Protein AF-A0A5C9CE64-F1 (afdb_monomer)

Nearest PDB structures (foldseek):
  9deq-assembly1_A  TM=6.296E-01  e=3.890E-01  Homo sapiens
  7ohz-assembly2_A  TM=5.724E-01  e=1.007E+00  Rattus norvegicus
  6owo-assembly1_M  TM=5.360E-01  e=2.447E+00  Mus musculus
  2jkr-assembly1_M  TM=4.351E-01  e=2.023E+00  Rattus norvegicus
  7oiq-assembly1_AAA  TM=4.975E-01  e=7.192E+00  Rattus norvegicus

Radius of gyration: 21.69 Å; Cα contacts (8 Å, |Δi|>4): 379; chains: 1; bounding box: 49×28×70 Å

Secondary structure (DSSP, 8-state):
----------S---EEE-GGG---HHHHHHHHHTT--EEEE-GGG-TT-S-EE--SSTT--TTTS-EEEE--S--HHHHHHTT--HHHHHHHHHHHHHHHHHHT--------GGGGSTT-HHHHHHHHHHHHHHHTTTT-----HHHHHHHHHHHHHSEEEEEEEETTEEEEEEEEEEEE---EEEEE-SSTT---SEEEESSTTPPPPEEEE-SSSEEEEE--SPEEEEEEEEEEE-

Structure (mmCIF, N/CA/C/O backbone):
data_AF-A0A5C9CE64-F1
#
_entry.id   AF-A0A5C9CE64-F1
#
loop_
_atom_site.group_PDB
_atom_site.id
_atom_site.type_symbol
_atom_site.label_atom_id
_atom_site.label_alt_id
_atom_site.label_comp_id
_atom_site.label_asym_id
_atom_site.label_entity_id
_atom_site.label_seq_id
_atom_site.pdbx_PDB_ins_code
_atom_site.Cartn_x
_atom_site.Cartn_y
_atom_site.Cartn_z
_atom_site.occupancy
_atom_site.B_iso_or_equiv
_atom_site.auth_seq_id
_atom_site.auth_comp_id
_atom_site.auth_asym_id
_atom_site.auth_atom_id
_atom_site.pdbx_PDB_model_num
ATOM 1 N N . MET A 1 1 ? -11.275 -3.968 -41.089 1.00 33.81 1 MET A N 1
ATOM 2 C CA . MET A 1 1 ? -11.194 -4.082 -39.615 1.00 33.81 1 MET A CA 1
ATOM 3 C C . MET A 1 1 ? -9.726 -4.079 -39.230 1.00 33.81 1 MET A C 1
ATOM 5 O O . MET A 1 1 ? -8.946 -4.724 -39.914 1.00 33.81 1 MET A O 1
ATOM 9 N N . LYS A 1 2 ? -9.344 -3.267 -38.238 1.00 33.75 2 LYS A N 1
ATOM 10 C CA . LYS A 1 2 ? -7.954 -3.087 -37.797 1.00 33.75 2 LYS A CA 1
ATOM 11 C C . LYS A 1 2 ? -7.438 -4.378 -37.153 1.00 33.75 2 LYS A C 1
ATOM 13 O O . LYS A 1 2 ? -8.096 -4.918 -36.270 1.00 33.75 2 LYS A O 1
ATOM 18 N N . ASN A 1 3 ? -6.262 -4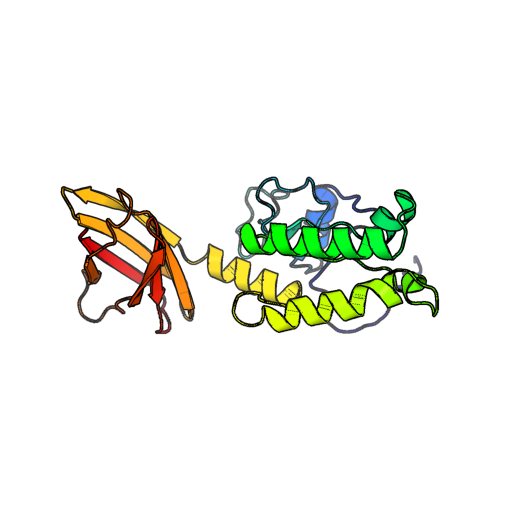.826 -37.585 1.00 32.00 3 ASN A N 1
ATOM 19 C CA . ASN A 1 3 ? -5.492 -5.880 -36.934 1.00 32.00 3 ASN A CA 1
ATOM 20 C C . ASN A 1 3 ? -4.952 -5.344 -35.605 1.00 32.00 3 ASN A C 1
ATOM 22 O O . ASN A 1 3 ? -3.923 -4.671 -35.577 1.00 32.00 3 ASN A O 1
ATOM 26 N N . THR A 1 4 ? -5.646 -5.619 -34.505 1.00 37.47 4 THR A N 1
ATOM 27 C CA . THR A 1 4 ? -5.071 -5.451 -33.171 1.00 37.47 4 THR A CA 1
ATOM 28 C C . THR A 1 4 ? -4.240 -6.697 -32.879 1.00 37.47 4 THR A C 1
ATOM 30 O O . THR A 1 4 ? -4.773 -7.734 -32.496 1.00 37.47 4 THR A O 1
ATOM 33 N N . MET A 1 5 ? -2.929 -6.611 -33.107 1.00 36.03 5 MET A N 1
ATOM 34 C CA . MET A 1 5 ? -1.961 -7.573 -32.577 1.00 36.03 5 MET A CA 1
ATOM 35 C C . MET A 1 5 ? -1.858 -7.345 -31.064 1.00 36.03 5 MET A C 1
ATOM 37 O O . MET A 1 5 ? -1.053 -6.549 -30.595 1.00 36.03 5 MET A O 1
ATOM 41 N N . GLY A 1 6 ? -2.734 -8.003 -30.314 1.00 42.12 6 GLY A N 1
ATOM 42 C CA . GLY A 1 6 ? -2.629 -8.201 -28.874 1.00 42.12 6 GLY A CA 1
ATOM 43 C C . GLY A 1 6 ? -2.767 -9.694 -28.636 1.00 42.12 6 GLY A C 1
ATOM 44 O O . GLY A 1 6 ? -3.674 -10.319 -29.184 1.00 42.12 6 GLY A O 1
ATOM 45 N N . SER A 1 7 ? -1.822 -10.283 -27.911 1.00 41.75 7 SER A N 1
ATOM 46 C CA . SER A 1 7 ? -1.821 -11.709 -27.611 1.00 41.75 7 SER A CA 1
ATOM 47 C C . SER A 1 7 ? -3.184 -12.142 -27.064 1.00 41.75 7 SER A C 1
ATOM 49 O O . SER A 1 7 ? -3.712 -11.563 -26.116 1.00 41.75 7 SER A O 1
ATOM 51 N N . LEU A 1 8 ? -3.745 -13.194 -27.663 1.00 39.25 8 LEU A N 1
ATOM 52 C CA . LEU A 1 8 ? -4.829 -13.993 -27.098 1.00 39.25 8 LEU A CA 1
ATOM 53 C C . LEU A 1 8 ? -4.294 -14.740 -25.862 1.00 39.25 8 LEU A C 1
ATOM 55 O O . LEU A 1 8 ? -4.119 -15.952 -25.873 1.00 39.25 8 LEU A O 1
ATOM 59 N N . GLY A 1 9 ? -3.964 -13.998 -24.806 1.00 40.59 9 GLY A N 1
ATOM 60 C CA . GLY A 1 9 ? -3.791 -14.517 -23.458 1.00 40.59 9 GLY A CA 1
ATOM 61 C C . GLY A 1 9 ? -5.145 -14.443 -22.772 1.00 40.59 9 GLY A C 1
ATOM 62 O O . GLY A 1 9 ? -5.538 -13.389 -22.288 1.00 40.59 9 GLY A O 1
ATOM 63 N N . THR A 1 10 ? -5.891 -15.543 -22.783 1.00 42.50 10 THR A N 1
ATOM 64 C CA . THR A 1 10 ? -7.267 -15.667 -22.279 1.00 42.50 10 THR A CA 1
ATOM 65 C C . THR A 1 10 ? -7.349 -15.696 -20.746 1.00 42.50 10 THR A C 1
ATOM 67 O O . THR A 1 10 ? -7.973 -16.577 -20.160 1.00 42.50 10 THR A O 1
ATOM 70 N N . GLY A 1 11 ? -6.720 -14.723 -20.090 1.00 55.75 11 GLY A N 1
ATOM 71 C CA . GLY A 1 11 ? -7.053 -14.290 -18.737 1.00 55.75 11 GLY A CA 1
ATOM 72 C C . GLY A 1 11 ? -7.675 -12.900 -18.824 1.00 55.75 11 GLY A C 1
ATOM 73 O O . GLY A 1 11 ? -7.268 -12.091 -19.655 1.00 55.75 11 GLY A O 1
ATOM 74 N N . GLN A 1 12 ? -8.678 -12.606 -18.000 1.00 75.19 12 GLN A N 1
ATOM 75 C CA . GLN A 1 12 ? -9.201 -11.246 -17.896 1.00 75.19 12 GLN A CA 1
ATOM 76 C C . GLN A 1 12 ? -8.048 -10.319 -17.475 1.00 75.19 12 GLN A C 1
ATOM 78 O O . GLN A 1 12 ? -7.553 -10.418 -16.355 1.00 75.19 12 GLN A O 1
ATOM 83 N N . VAL A 1 13 ? -7.576 -9.459 -18.382 1.00 84.12 13 VAL A N 1
ATOM 84 C CA . VAL A 1 13 ? -6.522 -8.481 -18.083 1.00 84.12 13 VAL A CA 1
ATOM 85 C C . VAL A 1 13 ? -7.094 -7.473 -17.092 1.00 84.12 13 VAL A C 1
ATOM 87 O O . VAL A 1 13 ? -7.949 -6.662 -17.437 1.00 84.12 13 VAL A O 1
ATOM 90 N N . THR A 1 14 ? -6.653 -7.549 -15.839 1.00 91.88 14 THR A N 1
ATOM 91 C CA . THR A 1 14 ? -7.142 -6.675 -14.763 1.00 91.88 14 THR A CA 1
ATOM 92 C C . THR A 1 14 ? -6.242 -5.468 -14.516 1.00 91.88 14 THR A C 1
ATOM 94 O O . THR A 1 14 ? -6.659 -4.564 -13.793 1.00 91.88 14 THR A O 1
ATOM 97 N N . GLY A 1 15 ? -5.042 -5.441 -15.101 1.00 94.56 15 GLY A N 1
ATOM 98 C CA . GLY A 1 15 ? -4.031 -4.405 -14.904 1.00 94.56 15 GLY A CA 1
ATOM 99 C C . GLY A 1 15 ? -3.663 -3.677 -16.190 1.00 94.56 15 GLY A C 1
ATOM 100 O O . GLY A 1 15 ? -3.671 -4.267 -17.269 1.00 94.56 15 GLY A O 1
ATOM 101 N N . PHE A 1 16 ? -3.310 -2.402 -16.067 1.00 95.19 16 PHE A N 1
ATOM 102 C CA . PHE A 1 16 ? -2.814 -1.581 -17.168 1.00 95.19 16 PHE A CA 1
ATOM 103 C C . PHE A 1 16 ? -1.623 -0.731 -16.717 1.00 95.19 16 PHE A C 1
ATOM 105 O O . PHE A 1 16 ? -1.530 -0.346 -15.553 1.00 95.19 16 PHE A O 1
ATOM 112 N N . ARG A 1 17 ? -0.724 -0.413 -17.646 1.00 93.19 17 ARG A N 1
ATOM 113 C CA . ARG A 1 17 ? 0.310 0.617 -17.502 1.00 93.19 17 ARG A CA 1
ATOM 114 C C . ARG A 1 17 ? 0.380 1.351 -18.828 1.00 93.19 17 ARG A C 1
ATOM 116 O O . ARG A 1 17 ? 0.584 0.717 -19.864 1.00 93.19 17 ARG A O 1
ATOM 123 N N . ALA A 1 18 ? 0.184 2.662 -18.794 1.00 92.31 18 ALA A N 1
ATOM 124 C CA . ALA A 1 18 ? 0.246 3.463 -20.002 1.00 92.31 18 ALA A CA 1
ATOM 125 C C . ALA A 1 18 ? 1.665 3.431 -20.598 1.00 92.31 18 ALA A C 1
ATOM 127 O O . ALA A 1 18 ? 2.638 3.640 -19.862 1.00 92.31 18 ALA A O 1
ATOM 128 N N . PRO A 1 19 ? 1.816 3.200 -21.915 1.00 88.81 19 PRO A N 1
ATOM 129 C CA . PRO A 1 19 ? 3.073 3.469 -22.599 1.00 88.81 19 PRO A CA 1
ATOM 130 C C . PRO A 1 19 ? 3.520 4.905 -22.320 1.00 88.81 19 PRO A C 1
ATOM 132 O O . PRO A 1 19 ? 2.684 5.805 -22.243 1.00 88.81 19 PRO A O 1
ATOM 135 N N . THR A 1 20 ? 4.826 5.090 -22.110 1.00 85.25 20 THR A N 1
ATOM 136 C CA . THR A 1 20 ? 5.434 6.390 -21.762 1.00 85.25 20 THR A CA 1
ATOM 137 C C . THR A 1 20 ? 4.778 7.097 -20.569 1.00 85.25 20 THR A C 1
ATOM 139 O O . THR A 1 20 ? 4.844 8.319 -20.472 1.00 85.25 20 THR A O 1
ATOM 142 N N . GLU A 1 21 ? 4.109 6.339 -19.691 1.00 87.50 21 GLU A N 1
ATOM 143 C CA . GLU A 1 21 ? 3.357 6.846 -18.535 1.00 87.50 21 GLU A CA 1
ATOM 144 C C . GLU A 1 21 ? 2.324 7.934 -18.909 1.00 87.50 21 GLU A C 1
ATOM 146 O O . GLU A 1 21 ? 1.937 8.754 -18.084 1.00 87.50 21 GLU A O 1
ATOM 151 N N . SER A 1 22 ? 1.861 7.952 -20.165 1.00 89.38 22 SER A N 1
ATOM 152 C CA . SER A 1 22 ? 0.998 9.005 -20.709 1.00 89.38 22 SER A CA 1
ATOM 153 C C . SER A 1 22 ? -0.458 8.552 -20.760 1.00 89.38 22 SER A C 1
ATOM 155 O O . SER A 1 22 ? -0.822 7.676 -21.545 1.00 89.38 22 SER A O 1
ATOM 157 N N . TRP A 1 23 ? -1.302 9.155 -19.928 1.00 93.25 23 TRP A N 1
ATOM 158 C CA . TRP A 1 23 ? -2.716 8.810 -19.798 1.00 93.25 23 TRP A CA 1
ATOM 159 C C . TRP A 1 23 ? -3.547 10.042 -19.418 1.00 93.25 23 TRP A C 1
ATOM 161 O O . TRP A 1 23 ? -3.011 11.078 -19.032 1.00 93.25 23 TRP A O 1
ATOM 171 N N . ASP A 1 24 ? -4.867 9.930 -19.545 1.00 93.12 24 ASP A N 1
ATOM 172 C CA . ASP A 1 24 ? -5.828 10.978 -19.202 1.00 93.12 24 ASP A CA 1
ATOM 173 C C . ASP A 1 24 ? -7.092 10.370 -18.552 1.00 93.12 24 ASP A C 1
ATOM 175 O O . ASP A 1 24 ? -7.260 9.142 -18.537 1.00 93.12 24 ASP A O 1
ATOM 179 N N . PRO A 1 25 ? -8.025 11.191 -18.035 1.00 94.75 25 PRO A N 1
ATOM 180 C CA . PRO A 1 25 ? -9.258 10.675 -17.448 1.00 94.75 25 PRO A CA 1
ATOM 181 C C . PRO A 1 25 ? -10.072 9.784 -18.398 1.00 94.75 25 PRO A C 1
ATOM 183 O O . PRO A 1 25 ? -10.659 8.785 -17.975 1.00 94.75 25 PRO A O 1
ATOM 186 N N . THR A 1 26 ? -10.057 10.087 -19.701 1.00 95.69 26 THR A N 1
ATOM 187 C CA . THR A 1 26 ? -10.726 9.281 -20.734 1.00 95.69 26 THR A CA 1
ATOM 188 C C . THR A 1 26 ? -10.173 7.858 -20.775 1.00 95.69 26 THR A C 1
ATOM 190 O O . THR A 1 26 ? -10.935 6.892 -20.862 1.00 95.69 26 THR A O 1
ATOM 193 N N . THR A 1 27 ? -8.852 7.718 -20.684 1.00 94.75 27 THR A N 1
ATOM 194 C CA . THR A 1 27 ? -8.148 6.437 -20.673 1.00 94.75 27 THR A CA 1
ATOM 195 C C . THR A 1 27 ? -8.633 5.578 -19.509 1.00 94.75 27 THR A C 1
ATOM 197 O O . THR A 1 27 ? -9.063 4.447 -19.729 1.00 94.75 27 THR A O 1
ATOM 200 N N . GLU A 1 28 ? -8.674 6.114 -18.287 1.00 94.81 28 GLU A N 1
ATOM 201 C CA . GLU A 1 28 ? -9.149 5.371 -17.109 1.00 94.81 28 GLU A CA 1
ATOM 202 C C . GLU A 1 28 ? -10.617 4.949 -17.227 1.00 94.81 28 GLU A C 1
ATOM 204 O O . GLU A 1 28 ? -10.964 3.803 -16.925 1.00 94.81 28 GLU A O 1
ATOM 209 N N . MET A 1 29 ? -11.481 5.833 -17.735 1.00 94.94 29 MET A N 1
ATOM 210 C CA . MET A 1 29 ? -12.888 5.508 -17.985 1.00 94.94 29 MET A CA 1
ATOM 211 C C . MET A 1 29 ? -13.041 4.335 -18.960 1.00 94.94 29 MET A C 1
ATOM 213 O O . MET A 1 29 ? -13.878 3.449 -18.759 1.00 94.94 29 MET A O 1
ATOM 217 N N . LEU A 1 30 ? -12.250 4.320 -20.038 1.00 95.38 30 LEU A N 1
ATOM 218 C CA . LEU A 1 30 ? -12.278 3.254 -21.039 1.00 95.38 30 LEU A CA 1
ATOM 219 C C . LEU A 1 30 ? -11.713 1.943 -20.484 1.00 95.38 30 LEU A C 1
ATOM 221 O O . LEU A 1 30 ? -12.343 0.901 -20.661 1.00 95.38 30 LEU A O 1
ATOM 225 N N . LEU A 1 31 ? -10.591 1.999 -19.762 1.00 94.50 31 LEU A N 1
ATOM 226 C CA . LEU A 1 31 ? -9.982 0.848 -19.089 1.00 94.50 31 LEU A CA 1
ATOM 227 C C . LEU A 1 31 ? -10.981 0.166 -18.149 1.00 94.50 31 LEU A C 1
ATOM 229 O O . LEU A 1 31 ? -11.171 -1.050 -18.207 1.00 94.50 31 LEU A O 1
ATOM 233 N N . ARG A 1 32 ? -11.704 0.947 -17.342 1.00 94.38 32 ARG A N 1
ATOM 234 C CA . ARG A 1 32 ? -12.729 0.411 -16.443 1.00 94.38 32 ARG A CA 1
ATOM 235 C C . ARG A 1 32 ? -13.845 -0.284 -17.220 1.00 94.38 32 ARG A C 1
ATOM 237 O O . ARG A 1 32 ? -14.273 -1.373 -16.840 1.00 94.38 32 ARG A O 1
ATOM 244 N N . LYS A 1 33 ? -14.333 0.332 -18.304 1.00 92.94 33 LYS A N 1
ATOM 245 C CA . LYS A 1 33 ? -15.408 -0.232 -19.142 1.00 92.94 33 LYS A CA 1
ATOM 246 C C . LYS A 1 33 ? -15.031 -1.581 -19.756 1.00 92.94 33 LYS A C 1
ATOM 248 O O . LYS A 1 33 ? -15.919 -2.406 -19.939 1.00 92.94 33 LYS A O 1
ATOM 253 N N . ILE A 1 34 ? -13.747 -1.814 -20.033 1.00 92.94 34 ILE A N 1
ATOM 254 C CA . ILE A 1 34 ? -13.245 -3.099 -20.548 1.00 92.94 34 ILE A CA 1
ATOM 255 C C . ILE A 1 34 ? -12.805 -4.075 -19.443 1.00 92.94 34 ILE A C 1
ATOM 257 O O . ILE A 1 34 ? -12.285 -5.145 -19.744 1.00 92.94 34 ILE A O 1
ATOM 261 N N . GLY A 1 35 ? -13.034 -3.740 -18.168 1.00 92.50 35 GLY A N 1
ATOM 262 C CA . GLY A 1 35 ? -12.814 -4.643 -17.036 1.00 92.50 35 GLY A CA 1
ATOM 263 C C . GLY A 1 35 ? -11.444 -4.544 -16.362 1.00 92.50 35 GLY A C 1
ATOM 264 O O . GLY A 1 35 ? -11.147 -5.377 -15.504 1.00 92.50 35 GLY A O 1
ATOM 265 N N . VAL A 1 36 ? -10.629 -3.536 -16.690 1.00 95.12 36 VAL A N 1
ATOM 266 C CA . VAL A 1 36 ? -9.398 -3.238 -15.943 1.00 95.12 36 VAL A CA 1
ATOM 267 C C . VAL A 1 36 ? -9.765 -2.714 -14.556 1.00 95.12 36 VAL A C 1
ATOM 269 O O . VAL A 1 36 ? -10.663 -1.888 -14.390 1.00 95.12 36 VAL A O 1
ATOM 272 N N . ARG A 1 37 ? -9.065 -3.216 -13.539 1.00 95.56 37 ARG A N 1
ATOM 273 C CA . ARG A 1 37 ? -9.316 -2.943 -12.118 1.00 95.56 37 ARG A CA 1
ATOM 274 C C . ARG A 1 37 ? -8.192 -2.153 -11.456 1.00 95.56 37 ARG A C 1
ATOM 276 O O . ARG A 1 37 ? -8.442 -1.547 -10.411 1.00 95.56 37 ARG A O 1
ATOM 283 N N . HIS A 1 38 ? -6.994 -2.146 -12.035 1.00 96.62 38 HIS A N 1
ATOM 284 C CA . HIS A 1 38 ? -5.866 -1.360 -11.548 1.00 96.62 38 HIS A CA 1
ATOM 285 C C . HIS A 1 38 ? -4.995 -0.796 -12.670 1.00 96.62 38 HIS A C 1
ATOM 287 O O . HIS A 1 38 ? -4.925 -1.351 -13.766 1.00 96.62 38 HIS A O 1
ATOM 293 N N . HIS A 1 39 ? -4.332 0.315 -12.372 1.00 95.56 39 HIS A N 1
ATOM 294 C CA . HIS A 1 39 ? -3.495 1.060 -13.302 1.00 95.56 39 HIS A CA 1
ATOM 295 C C . HIS A 1 39 ? -2.205 1.490 -12.599 1.00 95.56 39 HIS A C 1
ATOM 297 O O . HIS A 1 39 ? -2.277 2.135 -11.560 1.00 95.56 39 HIS A O 1
ATOM 303 N N . VAL A 1 40 ? -1.039 1.145 -13.149 1.00 94.94 40 VAL A N 1
ATOM 304 C CA . VAL A 1 40 ? 0.244 1.697 -12.690 1.00 94.94 40 VAL A CA 1
ATOM 305 C C . VAL A 1 40 ? 0.492 3.023 -13.401 1.00 94.94 40 VAL A C 1
ATOM 307 O O . VAL A 1 40 ? 0.714 3.029 -14.613 1.00 94.94 40 VAL A O 1
ATOM 310 N N . SER A 1 41 ? 0.473 4.112 -12.640 1.00 93.44 41 SER A N 1
ATOM 311 C CA . SER A 1 41 ? 0.638 5.486 -13.117 1.00 93.44 41 SER A CA 1
ATOM 312 C C . SER A 1 41 ? 2.063 6.007 -12.913 1.00 93.44 41 SER A C 1
ATOM 314 O O . SER A 1 41 ? 2.924 5.348 -12.319 1.00 93.44 41 SER A O 1
ATOM 316 N N . ASP A 1 42 ? 2.309 7.207 -13.430 1.00 89.06 42 ASP A N 1
ATOM 317 C CA . ASP A 1 42 ? 3.529 7.974 -13.210 1.00 89.06 42 ASP A CA 1
ATOM 318 C C . ASP A 1 42 ? 3.740 8.326 -11.715 1.00 89.06 42 ASP A C 1
ATOM 320 O O . ASP A 1 42 ? 2.783 8.336 -10.925 1.00 89.06 42 ASP A O 1
ATOM 324 N N . PRO A 1 43 ? 4.979 8.653 -11.306 1.00 85.38 43 PRO A N 1
ATOM 325 C CA . PRO A 1 43 ? 5.287 8.986 -9.916 1.00 85.38 43 PRO A CA 1
ATOM 326 C C . PRO A 1 43 ? 4.625 10.241 -9.351 1.00 85.38 43 PRO A C 1
ATOM 328 O O . PRO A 1 43 ? 4.548 10.371 -8.131 1.00 85.38 43 PRO A O 1
ATOM 331 N N . THR A 1 44 ? 4.169 11.176 -10.188 1.00 87.06 44 THR A N 1
ATOM 332 C CA . THR A 1 44 ? 3.592 12.446 -9.720 1.00 87.06 44 THR A CA 1
ATOM 333 C C . THR A 1 44 ? 2.079 12.373 -9.536 1.00 87.06 44 THR A C 1
ATOM 335 O O . THR A 1 44 ? 1.486 13.284 -8.961 1.00 87.06 44 THR A O 1
ATOM 338 N N . SER A 1 45 ? 1.455 11.261 -9.930 1.00 88.75 45 SER A N 1
ATOM 339 C CA . SER A 1 45 ? 0.024 11.006 -9.750 1.00 88.75 45 SER A CA 1
ATOM 340 C C . SER A 1 45 ? -0.456 10.973 -8.288 1.00 88.75 45 SER A C 1
ATOM 342 O O . SER A 1 45 ? -1.659 11.082 -8.047 1.00 88.75 45 SER A O 1
ATOM 344 N N . SER A 1 46 ? 0.444 10.853 -7.301 1.00 88.81 46 SER A N 1
ATOM 345 C CA . SER A 1 46 ? 0.109 11.012 -5.881 1.00 88.81 46 SER A CA 1
ATOM 346 C C . SER A 1 46 ? 1.307 11.438 -5.031 1.00 88.81 46 SER A C 1
ATOM 348 O O . SER A 1 46 ? 2.354 10.793 -5.050 1.00 88.81 46 SER A O 1
ATOM 350 N N . GLU A 1 47 ? 1.118 12.455 -4.186 1.00 85.38 47 GLU A N 1
ATOM 351 C CA . GLU A 1 47 ? 2.106 12.862 -3.175 1.00 85.38 47 GLU A CA 1
ATOM 352 C C . GLU A 1 47 ? 2.277 11.816 -2.063 1.00 85.38 47 GLU A C 1
ATOM 354 O O . GLU A 1 47 ? 3.358 11.686 -1.491 1.00 85.38 47 GLU A O 1
ATOM 359 N N . SER A 1 48 ? 1.227 11.043 -1.763 1.00 85.56 48 SER A N 1
ATOM 360 C CA . SER A 1 48 ? 1.226 10.093 -0.644 1.00 85.56 48 SER A CA 1
ATOM 361 C C . SER A 1 48 ? 1.975 8.795 -0.937 1.00 85.56 48 SER A C 1
ATOM 363 O O . SER A 1 48 ? 2.184 8.007 -0.018 1.00 85.56 48 SER A O 1
ATOM 365 N N . ARG A 1 49 ? 2.369 8.552 -2.199 1.00 88.81 49 ARG A N 1
ATOM 366 C CA . ARG A 1 49 ? 3.120 7.353 -2.626 1.00 88.81 49 ARG A CA 1
ATOM 367 C C . ARG A 1 49 ? 2.448 6.022 -2.241 1.00 88.81 49 ARG A C 1
ATOM 369 O O . ARG A 1 49 ? 3.110 4.997 -2.092 1.00 88.81 49 ARG A O 1
ATOM 376 N N . VAL A 1 50 ? 1.123 6.027 -2.112 1.00 93.50 50 VAL A N 1
ATOM 377 C CA . VAL A 1 50 ? 0.278 4.843 -1.891 1.00 93.50 50 VAL A CA 1
ATOM 378 C C . VAL A 1 50 ? -0.827 4.780 -2.952 1.00 93.50 50 VAL A C 1
ATOM 380 O O . VAL A 1 50 ? -1.110 5.804 -3.586 1.00 93.50 50 VAL A O 1
ATOM 383 N N . PRO A 1 51 ? -1.452 3.606 -3.181 1.00 95.94 51 PRO A N 1
ATOM 384 C CA . PRO A 1 51 ? -2.560 3.502 -4.118 1.00 95.94 51 PRO A CA 1
ATOM 385 C C . PRO A 1 51 ? -3.726 4.438 -3.774 1.00 95.94 51 PRO A C 1
ATOM 387 O O . PRO A 1 51 ? -3.914 4.846 -2.630 1.00 95.94 51 PRO A O 1
ATOM 390 N N . PHE A 1 52 ? -4.547 4.754 -4.770 1.00 95.25 52 PHE A N 1
ATOM 391 C CA . PHE A 1 52 ? -5.769 5.539 -4.596 1.00 95.25 52 PHE A CA 1
ATOM 392 C C . PHE A 1 52 ? -6.825 5.131 -5.626 1.00 95.25 52 PHE A C 1
ATOM 394 O O . PHE A 1 52 ? -6.526 4.440 -6.596 1.00 95.25 52 PHE A O 1
ATOM 401 N N . PHE A 1 53 ? -8.081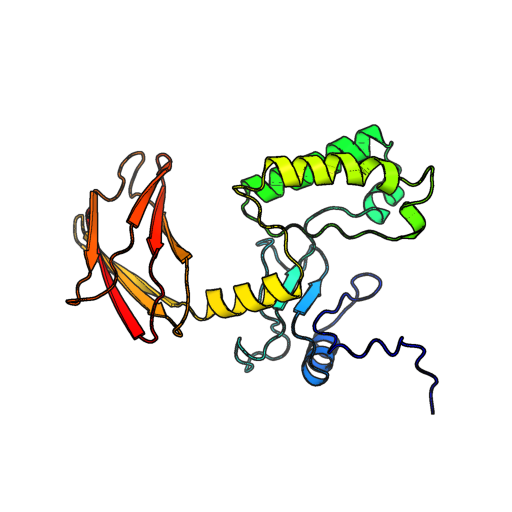 5.532 -5.432 1.00 96.12 53 PHE A N 1
ATOM 402 C CA . PHE A 1 53 ? -9.112 5.312 -6.448 1.00 96.12 53 PHE A CA 1
ATOM 403 C C . PHE A 1 53 ? -9.092 6.416 -7.500 1.00 96.12 53 PHE A C 1
ATOM 405 O O . PHE A 1 53 ? -9.054 7.600 -7.161 1.00 96.12 53 PHE A O 1
ATOM 412 N N . SER A 1 54 ? -9.168 6.016 -8.769 1.00 95.31 54 SER A N 1
ATOM 413 C CA . SER A 1 54 ? -9.336 6.919 -9.906 1.00 95.31 54 SER A CA 1
ATOM 414 C C . SER A 1 54 ? -10.468 7.915 -9.651 1.00 95.31 54 SER A C 1
ATOM 416 O O . SER A 1 54 ? -11.555 7.551 -9.200 1.00 95.31 54 SER A O 1
ATOM 418 N N . ARG A 1 55 ? -10.205 9.183 -9.977 1.00 93.62 55 ARG A N 1
ATOM 419 C CA . ARG A 1 55 ? -11.158 10.296 -9.845 1.00 93.62 55 ARG A CA 1
ATOM 420 C C . ARG A 1 55 ? -11.791 10.695 -11.178 1.00 93.62 55 ARG A C 1
ATOM 422 O O . ARG A 1 55 ? -12.505 11.690 -11.242 1.00 93.62 55 ARG A O 1
ATOM 429 N N . SER A 1 56 ? -11.544 9.914 -12.227 1.00 93.62 56 SER A N 1
ATOM 430 C CA . SER A 1 56 ? -12.013 10.186 -13.589 1.00 93.62 56 SER A CA 1
ATOM 431 C C . SER A 1 56 ? -13.540 10.118 -13.720 1.00 93.62 56 SER A C 1
ATOM 433 O O . SER A 1 56 ? -14.121 10.773 -14.579 1.00 93.62 56 SER A O 1
ATOM 435 N N . GLU A 1 57 ? -14.209 9.388 -12.820 1.00 94.12 57 GLU A N 1
ATOM 436 C CA . GLU A 1 57 ? -15.669 9.363 -12.670 1.00 94.12 57 GLU A CA 1
ATOM 437 C C . G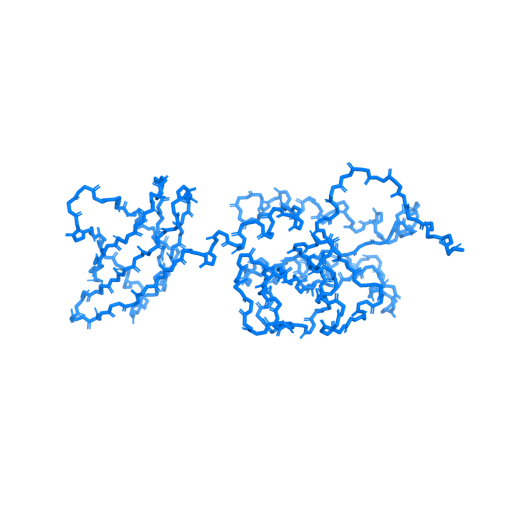LU A 1 57 ? -16.038 9.664 -11.199 1.00 94.12 57 GLU A C 1
ATOM 439 O O . GLU A 1 57 ? -16.153 8.734 -10.406 1.00 94.12 57 GLU A O 1
ATOM 444 N N . PRO A 1 58 ? -16.245 10.934 -10.792 1.00 88.31 58 PRO A N 1
ATOM 445 C CA . PRO A 1 58 ? -16.406 11.306 -9.375 1.00 88.31 58 PRO A CA 1
ATOM 446 C C . PRO A 1 58 ? -17.597 10.664 -8.649 1.00 88.31 58 PRO A C 1
ATOM 448 O O . PRO A 1 58 ? -17.570 10.506 -7.434 1.00 88.31 58 PRO A O 1
ATOM 451 N N . ALA A 1 59 ? -18.651 10.298 -9.383 1.00 90.38 59 ALA A N 1
ATOM 452 C CA . ALA A 1 59 ? -19.830 9.627 -8.830 1.00 90.38 59 ALA A CA 1
ATOM 453 C C . ALA A 1 59 ? -19.651 8.102 -8.689 1.00 90.38 59 ALA A C 1
ATOM 455 O O . ALA A 1 59 ? -20.571 7.401 -8.261 1.00 90.38 59 ALA A O 1
ATOM 456 N N . LEU A 1 60 ? -18.502 7.566 -9.105 1.00 92.38 60 LEU A N 1
ATOM 457 C CA . LEU A 1 60 ? -18.245 6.140 -9.102 1.00 92.38 60 LEU A CA 1
ATOM 458 C C . LEU A 1 60 ? -17.829 5.673 -7.709 1.00 92.38 60 LEU A C 1
ATOM 460 O O . LEU A 1 60 ? -16.919 6.213 -7.087 1.00 92.38 60 LEU A O 1
ATOM 464 N N . LEU A 1 61 ? -18.493 4.624 -7.239 1.00 89.94 61 LEU A N 1
ATOM 465 C CA . LEU A 1 61 ? -18.144 3.983 -5.982 1.00 89.94 61 LEU A CA 1
ATOM 466 C C . LEU A 1 61 ? -16.787 3.268 -6.087 1.00 89.94 61 LEU A C 1
ATOM 468 O O . LEU A 1 61 ? -16.402 2.746 -7.136 1.00 89.94 61 LEU A O 1
ATOM 472 N N . GLU A 1 62 ? -16.083 3.207 -4.961 1.00 88.56 62 GLU A N 1
ATOM 473 C CA . GLU A 1 62 ? -14.749 2.613 -4.814 1.00 88.56 62 GLU A CA 1
ATOM 474 C C . GLU A 1 62 ? -14.663 1.147 -5.266 1.00 88.56 62 GLU A C 1
ATOM 476 O O . GLU A 1 62 ? -13.632 0.701 -5.765 1.00 88.56 62 GLU A O 1
ATOM 481 N N . ASP A 1 63 ? -15.747 0.379 -5.138 1.00 86.69 63 ASP A N 1
ATOM 482 C CA . ASP A 1 63 ? -15.822 -1.014 -5.592 1.00 86.69 63 ASP A CA 1
ATOM 483 C C . ASP A 1 63 ? -15.761 -1.141 -7.123 1.00 86.69 63 ASP A C 1
ATOM 485 O O . ASP A 1 63 ? -15.352 -2.183 -7.639 1.00 86.69 63 ASP A O 1
ATOM 489 N N . LYS A 1 64 ? -16.104 -0.067 -7.842 1.00 90.75 64 LYS A N 1
ATOM 490 C CA . LYS A 1 64 ? -16.127 0.008 -9.309 1.00 90.75 64 LYS A CA 1
ATOM 491 C C . LYS A 1 64 ? -15.006 0.865 -9.894 1.00 90.75 64 LYS A C 1
ATOM 493 O O . LYS A 1 64 ? -14.688 0.699 -11.070 1.00 90.75 64 LYS A O 1
ATOM 498 N N . ALA A 1 65 ? -14.420 1.770 -9.112 1.00 94.56 65 ALA A N 1
ATOM 499 C CA . ALA A 1 65 ? -13.315 2.625 -9.543 1.00 94.56 65 ALA A CA 1
ATOM 500 C C . ALA A 1 65 ? -12.039 1.820 -9.815 1.00 94.56 65 ALA A C 1
ATOM 502 O O . ALA A 1 65 ? -11.836 0.762 -9.223 1.00 94.56 65 ALA A O 1
ATOM 503 N N . ILE A 1 66 ? -11.160 2.310 -10.690 1.00 95.94 66 ILE A N 1
ATOM 504 C CA . ILE A 1 66 ? -9.814 1.742 -10.870 1.00 95.94 66 ILE A CA 1
ATOM 505 C C . ILE A 1 66 ? -8.965 2.077 -9.641 1.00 95.94 66 ILE A C 1
ATOM 507 O O . ILE A 1 66 ? -9.028 3.198 -9.142 1.00 95.94 66 ILE A O 1
ATOM 511 N N . VAL A 1 67 ? -8.161 1.122 -9.166 1.00 97.25 67 VAL A N 1
ATOM 512 C CA . VAL A 1 67 ? -7.093 1.407 -8.195 1.00 97.25 67 VAL A CA 1
ATOM 513 C C . VAL A 1 67 ? -5.858 1.874 -8.959 1.00 97.25 67 VAL A C 1
ATOM 515 O O . VAL A 1 67 ? -5.252 1.097 -9.696 1.00 97.25 67 VAL A O 1
ATOM 518 N N . VAL A 1 68 ? -5.501 3.138 -8.795 1.00 96.31 68 VAL A N 1
ATOM 519 C CA . VAL A 1 68 ? -4.312 3.755 -9.378 1.00 96.31 68 VAL A CA 1
ATOM 520 C C . VAL A 1 68 ? -3.130 3.539 -8.436 1.00 96.31 68 VAL A C 1
ATOM 522 O O . VAL A 1 68 ? -3.249 3.718 -7.225 1.00 96.31 68 VAL A O 1
ATOM 525 N N . MET A 1 69 ? -2.004 3.103 -8.989 1.00 96.38 69 MET A N 1
ATOM 526 C CA . MET A 1 69 ? -0.788 2.711 -8.283 1.00 96.38 69 MET A CA 1
ATOM 527 C C . MET A 1 69 ? 0.368 3.581 -8.786 1.00 96.38 69 MET A C 1
ATOM 529 O O . MET A 1 69 ? 0.937 3.262 -9.833 1.00 96.38 69 MET A O 1
ATOM 533 N N . PRO A 1 70 ? 0.717 4.670 -8.078 1.00 93.00 70 PRO A N 1
ATOM 534 C CA . PRO A 1 70 ? 1.830 5.523 -8.480 1.00 93.00 70 PRO A CA 1
ATOM 535 C C . PRO A 1 70 ? 3.127 4.716 -8.444 1.00 93.00 70 PRO A C 1
ATOM 537 O O . PRO A 1 70 ? 3.437 4.081 -7.433 1.00 93.00 70 PRO A O 1
ATOM 540 N N . ARG A 1 71 ? 3.907 4.732 -9.527 1.00 90.06 71 ARG A N 1
ATOM 541 C CA . ARG A 1 71 ? 5.275 4.206 -9.482 1.00 90.06 71 ARG A CA 1
ATOM 542 C C . ARG A 1 71 ? 6.125 5.114 -8.598 1.00 90.06 71 ARG A C 1
ATOM 544 O O . ARG A 1 71 ? 6.140 6.314 -8.794 1.00 90.06 71 ARG A O 1
ATOM 551 N N . THR A 1 72 ? 6.860 4.574 -7.639 1.00 85.06 72 THR A N 1
ATOM 552 C CA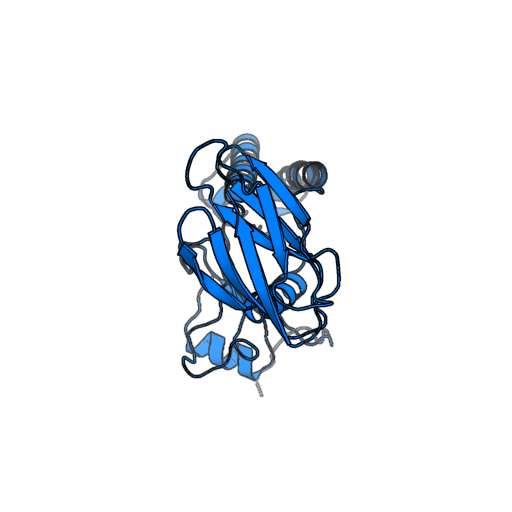 . THR A 1 72 ? 7.570 5.398 -6.638 1.00 85.06 72 THR A CA 1
ATOM 553 C C . THR A 1 72 ? 9.092 5.284 -6.685 1.00 85.06 72 THR A C 1
ATOM 555 O O . THR A 1 72 ? 9.772 6.130 -6.103 1.00 85.06 72 THR A O 1
ATOM 558 N N . GLN A 1 73 ? 9.610 4.262 -7.369 1.00 87.19 73 GLN A N 1
ATOM 559 C CA . GLN A 1 73 ? 11.039 3.990 -7.558 1.00 87.19 73 GLN A CA 1
ATOM 560 C C . GLN A 1 73 ? 11.474 4.448 -8.935 1.00 87.19 73 GLN A C 1
ATOM 562 O O . GLN A 1 73 ? 10.646 4.443 -9.844 1.00 87.19 73 GLN A O 1
ATOM 567 N N . MET A 1 74 ? 12.759 4.754 -9.112 1.00 89.56 74 MET A N 1
ATOM 568 C CA . MET A 1 74 ? 13.351 4.848 -10.446 1.00 89.56 74 MET A CA 1
ATOM 569 C C . MET A 1 74 ? 13.285 3.497 -11.179 1.00 89.56 74 MET A C 1
ATOM 571 O O . MET A 1 74 ? 13.202 2.436 -10.562 1.00 89.56 74 MET A O 1
ATOM 575 N N . ASP A 1 75 ? 13.277 3.542 -12.509 1.00 89.75 75 ASP A N 1
ATOM 576 C CA . ASP A 1 75 ? 13.337 2.360 -13.365 1.00 89.75 75 ASP A CA 1
ATOM 577 C C . ASP A 1 75 ? 14.660 2.305 -14.135 1.00 89.75 75 ASP A C 1
ATOM 579 O O . ASP A 1 75 ? 15.518 3.188 -14.051 1.00 89.75 75 ASP A O 1
ATOM 583 N N . ASP A 1 76 ? 14.834 1.231 -14.889 1.00 91.31 76 ASP A N 1
ATOM 584 C CA . ASP A 1 76 ? 16.005 1.015 -15.727 1.00 91.31 76 ASP A CA 1
ATOM 585 C C . ASP A 1 76 ? 16.239 2.130 -16.755 1.00 91.31 76 ASP A C 1
ATOM 587 O O . ASP A 1 76 ? 17.386 2.526 -16.970 1.00 91.31 76 ASP A O 1
ATOM 591 N N . LEU A 1 77 ? 15.184 2.695 -17.345 1.00 91.44 77 LEU A N 1
ATOM 592 C CA . LEU A 1 77 ? 15.306 3.838 -18.251 1.00 91.44 77 LEU A CA 1
ATOM 593 C C . LEU A 1 77 ? 15.760 5.103 -17.519 1.00 91.44 77 LEU A C 1
ATOM 595 O O . LEU A 1 77 ? 16.554 5.864 -18.075 1.00 91.44 77 LEU A O 1
ATOM 599 N N . ASN A 1 78 ? 15.317 5.324 -16.278 1.00 92.81 78 ASN A N 1
ATOM 600 C CA . ASN A 1 78 ? 15.810 6.421 -15.448 1.00 92.81 78 ASN A CA 1
ATOM 601 C C . ASN A 1 78 ? 17.321 6.285 -15.202 1.00 92.81 78 ASN A C 1
ATOM 603 O O . ASN A 1 78 ? 18.063 7.243 -15.429 1.00 92.81 78 ASN A O 1
ATOM 607 N N . TYR A 1 79 ? 17.799 5.103 -14.804 1.00 93.75 79 TYR A N 1
ATOM 608 C CA . TYR A 1 79 ? 19.227 4.877 -14.553 1.00 93.75 79 TYR A CA 1
ATOM 609 C C . TYR A 1 79 ? 20.084 5.025 -15.819 1.00 93.75 79 TYR A C 1
ATOM 611 O O . TYR A 1 79 ? 21.142 5.659 -15.779 1.00 93.75 79 TYR A O 1
ATOM 619 N N . LEU A 1 80 ? 19.608 4.499 -16.954 1.00 91.62 80 LEU A N 1
ATOM 620 C CA . LEU A 1 80 ? 20.275 4.642 -18.251 1.00 91.62 80 LEU A CA 1
ATOM 621 C C . LEU A 1 80 ? 20.305 6.102 -18.722 1.00 91.62 80 LEU A C 1
ATOM 623 O O . LEU A 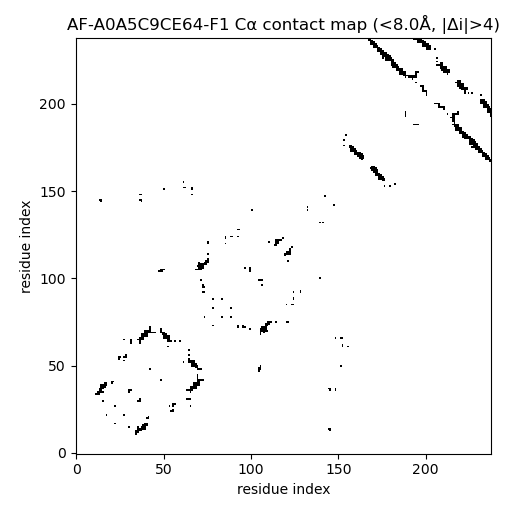1 80 ? 21.343 6.582 -19.176 1.00 91.62 80 LEU A O 1
ATOM 627 N N . GLY A 1 81 ? 19.195 6.830 -18.575 1.00 93.00 81 GLY A N 1
ATOM 628 C CA . GLY A 1 81 ? 19.101 8.250 -18.927 1.00 93.00 81 GLY A CA 1
ATOM 629 C C . GLY A 1 81 ? 20.041 9.132 -18.102 1.00 93.00 81 GLY A C 1
ATOM 630 O O . GLY A 1 81 ? 20.629 10.075 -18.630 1.00 93.00 81 GLY A O 1
ATOM 631 N N . LEU A 1 82 ? 20.249 8.777 -16.831 1.00 94.88 82 LEU A N 1
ATOM 632 C CA . LEU A 1 82 ? 21.211 9.418 -15.931 1.00 94.88 82 LEU A CA 1
ATOM 633 C C . LEU A 1 82 ? 22.667 8.972 -16.163 1.00 94.88 82 LEU A C 1
ATOM 635 O O . LEU A 1 82 ? 23.570 9.531 -15.542 1.00 94.88 82 LEU A O 1
ATOM 639 N N . LYS A 1 83 ? 22.910 8.000 -17.057 1.00 94.25 83 LYS A N 1
ATOM 640 C CA . LYS A 1 83 ? 24.237 7.437 -17.372 1.00 94.25 83 LYS A CA 1
ATOM 641 C C . LYS A 1 83 ? 24.994 6.953 -16.131 1.00 94.25 83 LYS A C 1
ATOM 643 O O . LYS A 1 83 ? 26.197 7.179 -15.996 1.00 94.25 83 LYS A O 1
ATOM 648 N N . LEU A 1 84 ? 24.280 6.322 -15.206 1.00 93.81 84 LEU A N 1
ATOM 649 C CA . LEU A 1 84 ? 24.881 5.817 -13.976 1.00 93.81 84 LEU A CA 1
ATOM 650 C C . LEU A 1 84 ? 25.749 4.587 -14.250 1.00 93.81 84 LEU A C 1
ATOM 652 O O . LEU A 1 84 ? 25.439 3.783 -15.128 1.00 93.81 84 LEU A O 1
ATOM 656 N N . SER A 1 85 ? 26.811 4.417 -13.460 1.00 92.69 85 SER A N 1
ATOM 657 C CA . SER A 1 85 ? 27.525 3.140 -13.405 1.00 92.69 85 SER A CA 1
ATOM 658 C C . SER A 1 85 ? 26.670 2.078 -12.707 1.00 92.69 85 SER A C 1
ATOM 660 O O . SER A 1 85 ? 25.730 2.406 -11.974 1.00 92.69 85 SER A O 1
ATOM 662 N N . ASN A 1 86 ? 27.018 0.802 -12.886 1.00 91.50 86 ASN A N 1
ATOM 663 C CA . ASN A 1 86 ? 26.338 -0.307 -12.213 1.00 91.50 86 ASN A CA 1
ATOM 664 C C . ASN A 1 86 ? 26.381 -0.157 -10.687 1.00 91.50 86 ASN A C 1
ATOM 666 O O . ASN A 1 86 ? 25.388 -0.416 -10.008 1.00 91.50 86 ASN A O 1
ATOM 670 N N . GLU A 1 87 ? 27.511 0.301 -10.150 1.00 93.19 87 GLU A N 1
ATOM 671 C CA . GLU A 1 87 ? 27.697 0.550 -8.721 1.00 93.19 87 GLU A CA 1
ATOM 672 C C . GLU A 1 87 ? 26.741 1.645 -8.255 1.00 93.19 87 GLU A C 1
ATOM 674 O O . GLU A 1 87 ? 25.998 1.448 -7.293 1.00 93.19 87 GLU A O 1
ATOM 679 N N . LYS A 1 88 ? 26.678 2.772 -8.979 1.00 95.31 88 LYS A N 1
ATOM 680 C CA . LYS A 1 88 ? 25.825 3.883 -8.562 1.00 95.31 88 LYS A CA 1
ATOM 681 C C . LYS A 1 88 ? 24.340 3.558 -8.682 1.00 95.31 88 LYS A C 1
ATOM 683 O O . LYS A 1 88 ? 23.560 3.927 -7.807 1.00 95.31 88 LYS A O 1
ATOM 688 N N . ALA A 1 89 ? 23.945 2.848 -9.733 1.00 95.12 89 ALA A N 1
ATOM 689 C CA . ALA A 1 89 ? 22.574 2.380 -9.881 1.00 95.12 89 ALA A CA 1
ATOM 690 C C . ALA A 1 89 ? 22.206 1.343 -8.798 1.00 95.12 89 ALA A C 1
ATOM 692 O O . ALA A 1 89 ? 21.087 1.372 -8.290 1.00 95.12 89 ALA A O 1
ATOM 693 N N . SER A 1 90 ? 23.155 0.496 -8.373 1.00 93.94 90 SER A N 1
ATOM 694 C CA . SER A 1 90 ? 22.970 -0.440 -7.250 1.00 93.94 90 SER A CA 1
ATOM 695 C C . SER A 1 90 ? 22.761 0.278 -5.917 1.00 93.94 90 SER A C 1
ATOM 697 O O . SER A 1 90 ? 21.912 -0.128 -5.126 1.00 93.94 90 SER A O 1
ATOM 699 N N . GLU A 1 91 ? 23.500 1.359 -5.667 1.00 94.69 91 GLU A N 1
ATOM 700 C CA . GLU A 1 91 ? 23.282 2.203 -4.489 1.00 94.69 91 GLU A CA 1
ATOM 701 C C . GLU A 1 91 ? 21.905 2.871 -4.520 1.00 94.69 91 GLU A C 1
ATOM 703 O O . GLU A 1 91 ? 21.199 2.867 -3.514 1.00 94.69 91 GLU A O 1
ATOM 708 N N . LEU A 1 92 ? 21.503 3.427 -5.668 1.00 95.12 92 LEU A N 1
ATOM 709 C CA . LEU A 1 92 ? 20.234 4.146 -5.780 1.00 95.12 92 LEU A CA 1
ATOM 710 C C . LEU A 1 92 ? 19.019 3.229 -5.660 1.00 95.12 92 LEU A C 1
ATOM 712 O O . LEU A 1 92 ? 18.087 3.581 -4.949 1.00 95.12 92 LEU A O 1
ATOM 716 N N . ILE A 1 93 ? 19.017 2.051 -6.291 1.00 94.94 93 ILE A N 1
ATOM 717 C CA . ILE A 1 93 ? 17.883 1.122 -6.162 1.00 94.94 93 ILE A CA 1
ATOM 718 C C . ILE A 1 93 ? 17.731 0.610 -4.718 1.00 94.94 93 ILE A C 1
ATOM 720 O O . ILE A 1 93 ? 16.617 0.382 -4.245 1.00 94.94 93 ILE A O 1
ATOM 724 N N . ALA A 1 94 ? 18.846 0.458 -3.994 1.00 94.12 94 ALA A N 1
ATOM 725 C CA . ALA A 1 94 ? 18.834 0.118 -2.575 1.00 94.12 94 ALA A CA 1
ATOM 726 C C . ALA A 1 94 ? 18.307 1.275 -1.714 1.00 94.12 94 ALA A C 1
ATOM 728 O O . ALA A 1 94 ? 17.494 1.041 -0.823 1.00 94.12 94 ALA A O 1
ATOM 729 N N . LEU A 1 95 ? 18.723 2.509 -2.011 1.00 94.00 95 LEU A N 1
ATOM 730 C CA . LEU A 1 95 ? 18.240 3.709 -1.330 1.00 94.00 95 LEU A CA 1
ATOM 731 C C . LEU A 1 95 ? 16.739 3.936 -1.560 1.00 94.00 95 LEU A C 1
ATOM 733 O O . LEU A 1 95 ? 16.017 4.234 -0.613 1.00 94.00 95 LEU A O 1
ATOM 737 N N . ASP A 1 96 ? 16.260 3.749 -2.793 1.00 93.00 96 ASP A N 1
ATOM 738 C CA . ASP A 1 96 ? 14.835 3.821 -3.128 1.00 93.00 96 ASP A CA 1
ATOM 739 C C . ASP A 1 96 ? 14.037 2.791 -2.319 1.00 93.00 96 ASP A C 1
ATOM 741 O O . ASP A 1 96 ? 12.965 3.104 -1.807 1.00 93.00 96 ASP A O 1
ATOM 745 N N . PHE A 1 97 ? 14.551 1.565 -2.169 1.00 94.44 97 PHE A N 1
ATOM 746 C CA . PHE A 1 97 ? 13.919 0.567 -1.306 1.00 94.44 97 PHE A CA 1
ATOM 747 C C . PHE A 1 97 ? 13.848 1.025 0.153 1.00 94.44 97 PHE A C 1
ATOM 749 O O . PHE A 1 97 ? 12.773 0.950 0.745 1.00 94.44 97 PHE A O 1
ATOM 756 N N . ASP A 1 98 ? 14.959 1.505 0.717 1.00 93.81 98 ASP A N 1
ATOM 757 C CA . ASP A 1 98 ? 15.021 1.916 2.125 1.00 93.81 98 ASP A CA 1
ATOM 758 C C . ASP A 1 98 ? 14.051 3.058 2.415 1.00 93.81 98 ASP A C 1
ATOM 760 O O . ASP A 1 98 ? 13.274 2.987 3.364 1.00 93.81 98 ASP A O 1
ATOM 764 N N . TYR A 1 99 ? 14.005 4.057 1.533 1.00 92.44 99 TYR A N 1
ATOM 765 C CA . TYR A 1 99 ? 13.065 5.164 1.658 1.00 92.44 99 TYR A CA 1
ATOM 766 C C . TYR A 1 99 ? 11.606 4.688 1.657 1.00 92.44 99 TYR A C 1
ATOM 768 O O . TYR A 1 99 ? 10.797 5.133 2.472 1.00 92.44 99 TYR A O 1
ATOM 776 N N . LEU A 1 100 ? 11.248 3.771 0.754 1.00 92.44 100 LEU A N 1
ATOM 777 C CA . LEU A 1 100 ? 9.881 3.254 0.679 1.00 92.44 100 LEU A CA 1
ATOM 778 C C . LEU A 1 100 ? 9.520 2.376 1.871 1.00 92.44 100 LEU A C 1
ATOM 780 O O . LEU A 1 100 ? 8.386 2.437 2.347 1.00 92.44 100 LEU A O 1
ATOM 784 N N . HIS A 1 101 ? 10.473 1.579 2.350 1.00 93.06 101 HIS A N 1
ATOM 785 C CA . HIS A 1 101 ? 10.309 0.739 3.529 1.00 93.06 101 HIS A CA 1
ATOM 786 C C . HIS A 1 101 ? 10.083 1.588 4.782 1.00 93.06 101 HIS A C 1
ATOM 788 O O . HIS A 1 101 ? 9.094 1.376 5.484 1.00 93.06 101 HIS A O 1
ATOM 794 N N . GLU A 1 102 ? 10.913 2.607 5.005 1.00 91.00 102 GLU A N 1
ATOM 795 C CA . GLU A 1 102 ? 10.770 3.543 6.125 1.00 91.00 102 GLU A CA 1
ATOM 796 C C . GLU A 1 102 ? 9.456 4.335 6.059 1.00 91.00 102 GLU A C 1
ATOM 798 O O . GLU A 1 102 ? 8.796 4.543 7.080 1.00 91.00 102 GLU A O 1
ATOM 803 N N . ALA A 1 103 ? 9.041 4.746 4.856 1.00 89.50 103 ALA A N 1
ATOM 804 C CA . ALA A 1 103 ? 7.805 5.493 4.644 1.00 89.50 103 ALA A CA 1
ATOM 805 C C . ALA A 1 103 ? 6.532 4.626 4.700 1.00 89.50 103 ALA A C 1
ATOM 807 O O . ALA A 1 103 ? 5.428 5.172 4.755 1.00 89.50 103 ALA A O 1
ATOM 808 N N . GLY A 1 104 ? 6.647 3.293 4.652 1.00 90.75 104 GLY A N 1
ATOM 809 C CA . GLY A 1 104 ? 5.497 2.397 4.482 1.00 90.75 104 GLY A CA 1
ATOM 810 C C . GLY A 1 104 ? 4.755 2.622 3.157 1.00 90.75 104 GLY A C 1
ATOM 811 O O . GLY A 1 104 ? 3.532 2.479 3.096 1.00 90.75 104 GLY A O 1
ATOM 812 N N . ALA A 1 105 ? 5.482 3.029 2.116 1.00 92.81 105 ALA A N 1
ATOM 813 C CA . ALA A 1 105 ? 4.939 3.394 0.813 1.00 92.81 105 ALA A CA 1
ATOM 814 C C . ALA A 1 105 ? 4.812 2.183 -0.129 1.00 92.81 105 ALA A C 1
ATOM 816 O O . ALA A 1 105 ? 5.368 1.109 0.104 1.00 92.81 105 ALA A O 1
ATOM 817 N N . LEU A 1 106 ? 4.088 2.360 -1.237 1.00 95.00 106 LEU A N 1
ATOM 818 C CA . LEU A 1 106 ? 4.067 1.382 -2.322 1.00 95.00 106 LEU A CA 1
ATOM 819 C C . LEU A 1 106 ? 5.407 1.414 -3.059 1.00 95.00 106 LEU A C 1
ATOM 821 O O . LEU A 1 106 ? 5.838 2.492 -3.448 1.00 95.00 106 LEU A O 1
ATOM 825 N N . GLY A 1 107 ? 6.023 0.259 -3.320 1.00 93.75 107 GLY A N 1
ATOM 826 C CA . GLY A 1 107 ? 7.158 0.119 -4.237 1.00 93.75 107 GLY A CA 1
ATOM 827 C C . GLY A 1 107 ? 6.753 -0.550 -5.546 1.00 93.75 107 GLY A C 1
ATOM 828 O O . GLY A 1 107 ? 6.198 -1.647 -5.532 1.00 93.75 107 GLY A O 1
ATOM 829 N N . VAL A 1 108 ? 7.044 0.099 -6.675 1.00 93.12 108 VAL A N 1
ATOM 830 C CA . VAL A 1 108 ? 6.864 -0.478 -8.015 1.00 93.12 108 VAL A CA 1
ATOM 831 C C . VAL A 1 108 ? 8.152 -0.295 -8.807 1.00 93.12 108 VAL A C 1
ATOM 833 O O . VAL A 1 108 ? 8.451 0.806 -9.266 1.00 93.12 108 VAL A O 1
ATOM 836 N N . LEU A 1 109 ? 8.886 -1.387 -9.008 1.00 90.94 109 LEU A N 1
ATOM 837 C CA . LEU A 1 109 ? 10.041 -1.418 -9.896 1.00 90.94 109 LEU A CA 1
ATOM 838 C C . LEU A 1 109 ? 9.571 -1.796 -11.304 1.00 90.94 109 LEU A C 1
ATOM 840 O O . LEU A 1 109 ? 9.140 -2.925 -11.541 1.00 90.94 109 LEU A O 1
ATOM 844 N N . SER A 1 110 ? 9.635 -0.844 -12.233 1.00 89.56 110 SER A N 1
ATOM 845 C CA . SER A 1 110 ? 9.406 -1.116 -13.655 1.00 89.56 110 SER A CA 1
ATOM 846 C C . SER A 1 110 ? 10.709 -1.544 -14.314 1.00 89.56 110 SER A C 1
ATOM 848 O O . SER A 1 110 ? 11.768 -1.006 -14.007 1.00 89.56 110 SER A O 1
ATOM 850 N N . VAL A 1 111 ? 10.630 -2.536 -15.198 1.00 91.00 111 VAL A N 1
ATOM 851 C CA . VAL A 1 111 ? 11.794 -3.087 -15.894 1.00 91.00 111 VAL A CA 1
ATOM 852 C C . VAL A 1 111 ? 11.430 -3.429 -17.332 1.00 91.00 111 VAL A C 1
ATOM 854 O O . VAL A 1 111 ? 10.312 -3.864 -17.618 1.00 91.00 111 VAL A O 1
ATOM 857 N N . HIS A 1 112 ? 12.389 -3.270 -18.231 1.00 91.81 112 HIS A N 1
ATOM 858 C CA . HIS A 1 112 ? 12.285 -3.608 -19.639 1.00 91.81 112 HIS A CA 1
ATOM 859 C C . HIS A 1 112 ? 13.157 -4.831 -19.917 1.00 91.81 112 HIS A C 1
ATOM 861 O O . HIS A 1 112 ? 14.337 -4.873 -19.567 1.00 91.81 112 HIS A O 1
ATOM 867 N N . SER A 1 113 ? 12.587 -5.849 -20.564 1.00 91.06 113 SER A N 1
ATOM 868 C CA . SER A 1 113 ? 13.274 -7.127 -20.802 1.00 91.06 113 SER A CA 1
ATOM 869 C C . SER A 1 113 ? 14.578 -6.970 -21.590 1.00 91.06 113 SER A C 1
ATOM 871 O O . SER A 1 113 ? 15.498 -7.763 -21.417 1.00 91.06 113 SER A O 1
ATOM 873 N N . GLN A 1 114 ? 14.687 -5.932 -22.425 1.00 90.75 114 GLN A N 1
ATOM 874 C CA . GLN A 1 114 ? 15.905 -5.607 -23.171 1.00 90.75 114 GLN A CA 1
ATOM 875 C C . GLN A 1 114 ? 17.101 -5.312 -22.250 1.00 90.75 114 GLN A C 1
ATOM 877 O O . GLN A 1 114 ? 18.240 -5.557 -22.638 1.00 90.75 114 GLN A O 1
ATOM 882 N N . ASN A 1 115 ? 16.855 -4.853 -21.020 1.00 92.12 115 ASN A N 1
ATOM 883 C CA . ASN A 1 115 ? 17.894 -4.516 -20.047 1.00 92.12 115 ASN A CA 1
ATOM 884 C C . ASN A 1 115 ? 18.348 -5.716 -19.192 1.00 92.12 115 ASN A C 1
ATOM 886 O O . ASN A 1 115 ? 19.146 -5.538 -18.272 1.00 92.12 115 ASN A O 1
ATOM 890 N N . TYR A 1 116 ? 17.885 -6.933 -19.514 1.00 92.12 116 TYR A N 1
ATOM 891 C CA . TYR A 1 116 ? 18.313 -8.206 -18.910 1.00 92.12 116 TYR A CA 1
ATOM 892 C C . TYR A 1 116 ? 19.288 -9.014 -19.786 1.00 92.12 116 TYR A C 1
ATOM 894 O O . TYR A 1 116 ? 19.489 -10.205 -19.550 1.00 92.12 116 TYR A O 1
ATOM 902 N N . GLY A 1 117 ? 19.896 -8.398 -20.807 1.00 89.69 117 GLY A N 1
ATOM 903 C CA . GLY A 1 117 ? 21.020 -9.013 -21.524 1.00 89.69 117 GLY A CA 1
ATOM 904 C C . GLY A 1 117 ? 22.196 -9.344 -20.591 1.00 89.69 117 GLY A C 1
ATOM 905 O O . GLY A 1 117 ? 22.222 -8.895 -19.449 1.00 89.69 117 GLY A O 1
ATOM 906 N N . ALA A 1 118 ? 23.183 -10.107 -21.075 1.00 85.25 118 ALA A N 1
ATOM 907 C CA . ALA A 1 118 ? 24.338 -10.534 -20.267 1.00 85.25 118 ALA A CA 1
ATOM 908 C C . ALA A 1 118 ? 25.084 -9.360 -19.600 1.00 85.25 118 ALA A C 1
ATOM 910 O O . ALA A 1 118 ? 25.467 -9.470 -18.440 1.00 85.25 118 ALA A O 1
ATOM 911 N N . ASP A 1 119 ? 25.188 -8.231 -20.307 1.00 83.94 119 ASP A N 1
ATOM 912 C CA . ASP A 1 119 ? 25.774 -6.973 -19.817 1.00 83.94 119 ASP A CA 1
ATOM 913 C C . ASP A 1 119 ? 24.699 -5.913 -19.501 1.00 83.94 119 ASP A C 1
ATOM 915 O O . ASP A 1 119 ? 24.969 -4.716 -19.398 1.00 83.94 119 ASP A O 1
ATOM 919 N N . GLY A 1 120 ? 23.436 -6.335 -19.423 1.00 88.62 120 GLY A N 1
ATOM 920 C CA . GLY A 1 120 ? 22.303 -5.462 -19.170 1.00 88.62 120 GLY A CA 1
ATOM 921 C C . GLY A 1 120 ? 22.285 -4.989 -17.721 1.00 88.62 120 GLY A C 1
ATOM 922 O O . GLY A 1 120 ? 22.465 -5.778 -16.793 1.00 88.62 120 GLY A O 1
ATOM 923 N N . LEU A 1 121 ? 22.000 -3.701 -17.516 1.00 92.06 121 LEU A N 1
ATOM 924 C CA . LEU A 1 121 ? 21.956 -3.088 -16.188 1.00 92.06 121 LEU A CA 1
ATOM 925 C C . LEU A 1 121 ? 21.096 -3.904 -15.204 1.00 92.06 121 LEU A C 1
ATOM 927 O O . LEU A 1 121 ? 21.527 -4.206 -14.092 1.00 92.06 121 LEU A O 1
ATOM 931 N N . MET A 1 122 ? 19.906 -4.345 -15.621 1.00 94.19 122 MET A N 1
ATOM 932 C CA . MET A 1 122 ? 18.987 -5.060 -14.731 1.00 94.19 122 MET A CA 1
ATOM 933 C C . MET A 1 122 ? 19.427 -6.487 -14.407 1.00 94.19 122 MET A C 1
ATOM 935 O O . MET A 1 122 ? 19.031 -6.997 -13.353 1.00 94.19 122 MET A O 1
ATOM 939 N N . ALA A 1 123 ? 20.278 -7.110 -15.228 1.00 93.06 123 ALA A N 1
ATOM 940 C CA . ALA A 1 123 ? 20.902 -8.388 -14.889 1.00 93.06 123 ALA A CA 1
ATOM 941 C C . ALA A 1 123 ? 21.835 -8.256 -13.670 1.00 93.06 123 ALA A C 1
ATOM 943 O O . ALA A 1 123 ? 21.922 -9.181 -12.861 1.00 93.06 123 ALA A O 1
ATOM 944 N N . HIS A 1 124 ? 22.454 -7.084 -13.481 1.00 92.44 124 HIS A N 1
ATOM 945 C CA . HIS A 1 124 ? 23.280 -6.773 -12.312 1.00 92.44 124 HIS A CA 1
ATOM 946 C C . HIS A 1 124 ? 22.464 -6.270 -11.112 1.00 92.44 124 HIS A C 1
ATOM 948 O O . HIS A 1 124 ? 22.712 -6.705 -9.987 1.00 92.44 124 HIS A O 1
ATOM 954 N N . LEU A 1 125 ? 21.479 -5.389 -11.331 1.00 94.25 125 LEU A N 1
ATOM 955 C CA . LEU A 1 125 ? 20.727 -4.745 -10.241 1.00 94.25 125 LEU A CA 1
ATOM 956 C C . LEU A 1 125 ? 19.676 -5.654 -9.588 1.00 94.25 125 LEU A C 1
ATOM 958 O O . LEU A 1 125 ? 19.468 -5.601 -8.375 1.00 94.25 125 LEU A O 1
ATOM 962 N N . THR A 1 126 ? 18.995 -6.494 -10.373 1.00 93.56 126 THR A N 1
ATOM 963 C CA . THR A 1 126 ? 17.840 -7.264 -9.876 1.00 93.56 126 THR A CA 1
ATOM 964 C C . THR A 1 126 ? 18.221 -8.306 -8.814 1.00 93.56 126 THR A C 1
ATOM 966 O O . THR A 1 126 ? 17.535 -8.371 -7.792 1.00 93.56 126 THR A O 1
ATOM 969 N N . PRO A 1 127 ? 19.288 -9.120 -8.970 1.00 93.62 127 PRO A N 1
ATOM 970 C CA . PRO A 1 127 ? 19.622 -10.143 -7.977 1.00 93.62 127 PRO A CA 1
ATOM 971 C C . PRO A 1 127 ? 19.870 -9.615 -6.548 1.00 93.62 127 PRO A C 1
ATOM 973 O O . PRO A 1 127 ? 19.271 -10.166 -5.617 1.00 93.62 127 PRO A O 1
ATOM 976 N N . PRO A 1 128 ? 20.704 -8.578 -6.309 1.00 94.06 128 PRO A N 1
ATOM 977 C CA . PRO A 1 128 ? 20.871 -8.027 -4.964 1.00 94.06 128 PRO A CA 1
ATOM 978 C C . PRO A 1 128 ? 19.595 -7.345 -4.449 1.00 94.06 128 PRO A C 1
ATOM 980 O O . PRO A 1 128 ? 19.282 -7.479 -3.267 1.00 94.06 128 PRO A O 1
ATOM 983 N N . TYR A 1 129 ? 18.816 -6.697 -5.321 1.00 93.25 129 TYR A N 1
ATOM 984 C CA . TYR A 1 129 ? 17.534 -6.098 -4.948 1.00 93.25 129 TYR A CA 1
ATOM 985 C C . TYR A 1 129 ? 16.527 -7.144 -4.441 1.00 93.25 129 TYR A C 1
ATOM 987 O O . TYR A 1 129 ? 15.949 -6.995 -3.365 1.00 93.25 129 TYR A O 1
ATOM 995 N N . VAL A 1 130 ? 16.383 -8.269 -5.149 1.00 94.19 130 VAL A N 1
ATOM 996 C CA . VAL A 1 130 ? 15.523 -9.386 -4.722 1.00 94.19 130 VAL A CA 1
ATOM 997 C C . VAL A 1 130 ? 16.002 -9.988 -3.399 1.00 94.19 130 VAL A C 1
ATOM 999 O O . VAL A 1 130 ? 15.178 -10.289 -2.536 1.00 94.19 130 VAL A O 1
ATOM 1002 N N . LYS A 1 131 ? 17.320 -10.124 -3.187 1.00 95.12 131 LYS A N 1
ATOM 1003 C CA . LYS A 1 131 ? 17.863 -10.572 -1.891 1.00 95.12 131 LYS A CA 1
ATOM 1004 C C . LYS A 1 131 ? 17.487 -9.622 -0.751 1.00 95.12 131 LYS A C 1
ATOM 1006 O O . LYS A 1 131 ? 17.171 -10.097 0.339 1.00 95.12 131 LYS A O 1
ATOM 1011 N N . ARG A 1 132 ? 17.472 -8.310 -1.000 1.00 93.56 132 ARG A N 1
ATOM 1012 C CA . ARG A 1 132 ? 17.017 -7.309 -0.025 1.00 93.56 132 ARG A CA 1
ATOM 1013 C C . ARG A 1 132 ? 15.525 -7.459 0.278 1.00 93.56 132 ARG A C 1
ATOM 1015 O O . ARG A 1 132 ? 15.150 -7.563 1.439 1.00 93.56 132 ARG A O 1
ATOM 1022 N N . LEU A 1 133 ? 14.669 -7.613 -0.735 1.00 93.62 133 LEU A N 1
ATOM 1023 C CA . LEU A 1 133 ? 13.244 -7.915 -0.510 1.00 93.62 133 LEU A CA 1
ATOM 1024 C C . LEU A 1 133 ? 13.057 -9.171 0.364 1.00 93.62 133 LEU A C 1
ATOM 1026 O O . LEU A 1 133 ? 12.235 -9.192 1.278 1.00 93.62 133 LEU A O 1
ATOM 1030 N N . GLN A 1 134 ? 13.863 -10.211 0.133 1.00 94.81 134 GLN A N 1
ATOM 1031 C CA . GLN A 1 134 ? 13.816 -11.453 0.909 1.00 94.81 134 GLN A CA 1
ATOM 1032 C C . GLN A 1 134 ? 14.273 -11.292 2.368 1.00 94.81 134 GLN A C 1
ATOM 1034 O O . GLN A 1 134 ? 13.758 -12.009 3.238 1.00 94.81 134 GLN A O 1
ATOM 1039 N N . SER A 1 135 ? 15.216 -10.385 2.660 1.00 95.88 135 SER A N 1
ATOM 1040 C CA . SER A 1 135 ? 15.632 -10.089 4.040 1.00 95.88 135 SER A CA 1
ATOM 1041 C C . SER A 1 135 ? 14.559 -9.330 4.823 1.00 95.88 135 SER A C 1
ATOM 1043 O O . SER A 1 135 ? 14.496 -9.478 6.040 1.00 95.88 135 SER A O 1
ATOM 1045 N N . HIS A 1 136 ? 13.666 -8.625 4.124 1.00 95.81 136 HIS A N 1
ATOM 1046 C CA . HIS A 1 136 ? 12.527 -7.891 4.683 1.00 95.81 136 HIS A CA 1
ATOM 1047 C C . HIS A 1 136 ? 11.182 -8.620 4.515 1.00 95.81 136 HIS A C 1
ATOM 1049 O O . HIS A 1 136 ? 10.110 -8.031 4.569 1.00 95.81 136 HIS A O 1
ATOM 1055 N N . ARG A 1 137 ? 11.172 -9.949 4.350 1.00 93.62 137 ARG A N 1
ATOM 1056 C CA . ARG A 1 137 ? 9.916 -10.714 4.174 1.00 93.62 137 ARG A CA 1
ATOM 1057 C C . ARG A 1 137 ? 8.933 -10.654 5.357 1.00 93.62 137 ARG A C 1
ATOM 1059 O O . ARG A 1 137 ? 7.850 -11.225 5.275 1.00 93.62 137 ARG A O 1
ATOM 1066 N N . ARG A 1 138 ? 9.348 -10.094 6.500 1.00 91.69 138 ARG A N 1
ATOM 1067 C CA . ARG A 1 138 ? 8.514 -9.964 7.709 1.00 91.69 138 ARG A CA 1
ATOM 1068 C C . ARG A 1 138 ? 7.730 -8.654 7.738 1.00 91.69 138 ARG A C 1
ATOM 1070 O O . ARG A 1 138 ? 6.729 -8.580 8.440 1.00 91.69 138 ARG A O 1
ATOM 1077 N N . ASP A 1 139 ? 8.202 -7.654 7.011 1.00 90.44 139 ASP A N 1
ATOM 1078 C CA . ASP A 1 139 ? 7.773 -6.260 7.069 1.00 90.44 139 ASP A CA 1
ATOM 1079 C C .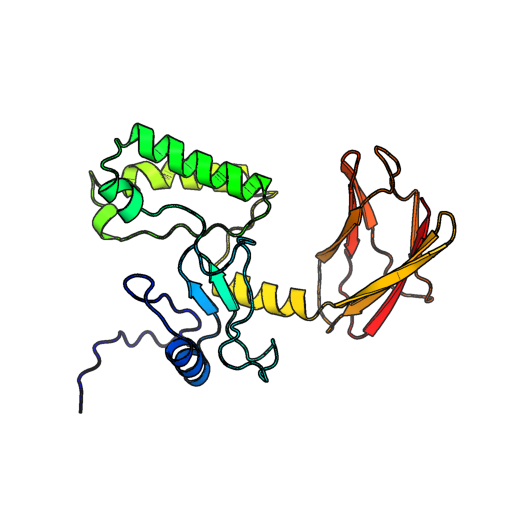 ASP A 1 139 ? 7.571 -5.635 5.675 1.00 90.44 139 ASP A C 1
ATOM 1081 O O . ASP A 1 139 ? 7.049 -4.531 5.571 1.00 90.44 139 ASP A O 1
ATOM 1085 N N . VAL A 1 140 ? 7.893 -6.364 4.603 1.00 94.06 140 VAL A N 1
ATOM 1086 C CA . VAL A 1 140 ? 7.584 -6.028 3.209 1.00 94.06 140 VAL A CA 1
ATOM 1087 C C . VAL A 1 140 ? 6.664 -7.086 2.612 1.00 94.06 140 VAL A C 1
ATOM 1089 O O . VAL A 1 140 ? 6.933 -8.288 2.667 1.00 94.06 140 VAL A O 1
ATOM 1092 N N . TRP A 1 141 ? 5.586 -6.620 1.983 1.00 94.38 141 TRP A N 1
ATOM 1093 C CA . TRP A 1 141 ? 4.669 -7.454 1.216 1.00 94.38 141 TRP A CA 1
ATOM 1094 C C . TRP A 1 141 ? 4.963 -7.320 -0.281 1.00 94.38 141 TRP A C 1
ATOM 1096 O O . TRP A 1 141 ? 4.648 -6.306 -0.899 1.00 94.38 141 TRP A O 1
ATOM 1106 N N . ALA A 1 142 ? 5.577 -8.349 -0.867 1.00 94.19 142 ALA A N 1
ATOM 1107 C CA . ALA A 1 142 ? 5.738 -8.457 -2.314 1.00 94.19 142 ALA A CA 1
ATOM 1108 C C . ALA A 1 142 ? 4.494 -9.125 -2.919 1.00 94.19 142 ALA A C 1
ATOM 1110 O O . ALA A 1 142 ? 4.179 -10.264 -2.573 1.00 94.19 142 ALA A O 1
ATOM 1111 N N . ALA A 1 143 ? 3.796 -8.415 -3.805 1.00 94.06 143 ALA A N 1
ATOM 1112 C CA . ALA A 1 143 ? 2.526 -8.841 -4.381 1.00 94.06 143 ALA A CA 1
ATOM 1113 C C . ALA A 1 143 ? 2.362 -8.347 -5.820 1.00 94.06 143 ALA A C 1
ATOM 1115 O O . ALA A 1 143 ? 2.994 -7.379 -6.246 1.00 94.06 143 ALA A O 1
ATOM 1116 N N . SER A 1 144 ? 1.486 -9.005 -6.570 1.00 94.06 144 SER A N 1
ATOM 1117 C CA . SER A 1 144 ? 1.039 -8.535 -7.879 1.00 94.06 144 SER A CA 1
ATOM 1118 C C . SER A 1 144 ? 0.140 -7.298 -7.759 1.00 94.06 144 SER A C 1
ATOM 1120 O O . SER A 1 144 ? -0.512 -7.069 -6.738 1.00 94.06 144 SER A O 1
ATOM 1122 N N . GLY A 1 145 ? 0.021 -6.524 -8.844 1.00 94.06 145 GLY A N 1
ATOM 1123 C CA . GLY A 1 145 ? -0.920 -5.399 -8.899 1.00 94.06 145 GLY A CA 1
ATOM 1124 C C . GLY A 1 145 ? -2.372 -5.820 -8.629 1.00 94.06 145 GLY A C 1
ATOM 1125 O O . GLY A 1 145 ? -3.116 -5.096 -7.972 1.00 94.06 145 GLY A O 1
ATOM 1126 N N . ALA A 1 146 ? -2.772 -7.025 -9.047 1.00 95.00 146 ALA A N 1
ATOM 1127 C CA . ALA A 1 146 ? -4.107 -7.551 -8.770 1.00 95.00 146 ALA A CA 1
ATOM 1128 C C . ALA A 1 146 ? -4.348 -7.748 -7.263 1.00 95.00 146 ALA A C 1
ATOM 1130 O O . ALA A 1 146 ? -5.351 -7.265 -6.740 1.00 95.00 146 ALA A O 1
ATOM 1131 N N . GLU A 1 147 ? -3.403 -8.372 -6.557 1.00 95.12 147 GLU A N 1
ATOM 1132 C CA . GLU A 1 147 ? -3.487 -8.584 -5.106 1.00 95.12 147 GLU A CA 1
ATOM 1133 C C . GLU A 1 147 ? -3.501 -7.260 -4.334 1.00 95.12 147 GLU A C 1
ATOM 1135 O O . GLU A 1 147 ? 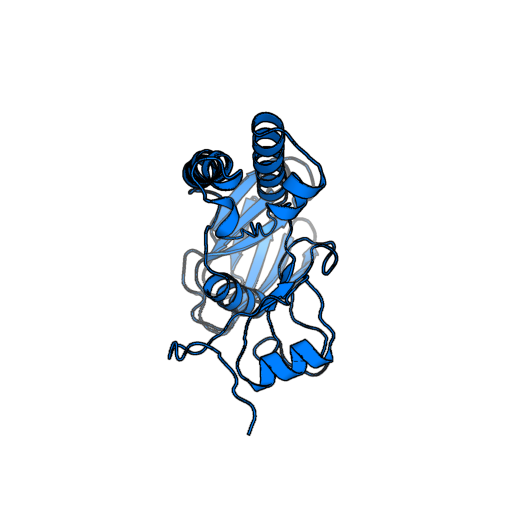-4.314 -7.089 -3.425 1.00 95.12 147 GLU A O 1
ATOM 1140 N N . ILE A 1 148 ? -2.661 -6.295 -4.730 1.00 95.69 148 ILE A N 1
ATOM 1141 C CA . ILE A 1 148 ? -2.656 -4.950 -4.135 1.00 95.69 148 ILE A CA 1
ATOM 1142 C C . ILE A 1 148 ? -4.005 -4.264 -4.373 1.00 95.69 148 ILE A C 1
ATOM 1144 O O . ILE A 1 148 ? -4.562 -3.677 -3.449 1.00 95.69 148 ILE A O 1
ATOM 1148 N N . SER A 1 149 ? -4.563 -4.355 -5.585 1.00 95.94 149 SER A N 1
ATOM 1149 C CA . SER A 1 149 ? -5.871 -3.774 -5.918 1.00 95.94 149 SER A CA 1
ATOM 1150 C C . SER A 1 149 ? -6.996 -4.365 -5.073 1.00 95.94 149 SER A C 1
ATOM 1152 O O . SER A 1 149 ? -7.818 -3.622 -4.532 1.00 95.94 149 SER A O 1
ATOM 1154 N N . ASP A 1 150 ? -7.038 -5.690 -4.944 1.00 93.06 150 ASP A N 1
ATOM 1155 C CA . ASP A 1 150 ? -8.062 -6.375 -4.161 1.00 93.06 150 ASP A CA 1
ATOM 1156 C C . ASP A 1 150 ? -7.925 -6.056 -2.669 1.00 93.06 150 ASP A C 1
ATOM 1158 O O . ASP A 1 150 ? -8.920 -5.711 -2.023 1.00 93.06 150 ASP A O 1
ATOM 1162 N N . TRP A 1 151 ? -6.701 -6.057 -2.135 1.00 93.56 151 TRP A N 1
ATOM 1163 C CA . TRP A 1 151 ? -6.447 -5.644 -0.757 1.00 93.56 151 TRP A CA 1
ATOM 1164 C C . TRP A 1 151 ? -6.852 -4.189 -0.509 1.00 93.56 151 TRP A C 1
ATOM 1166 O O . TRP A 1 151 ? -7.539 -3.910 0.473 1.00 93.56 151 TRP A O 1
ATOM 1176 N N . TRP A 1 152 ? -6.505 -3.268 -1.415 1.00 94.81 152 TRP A N 1
ATOM 1177 C CA . TRP A 1 152 ? -6.823 -1.845 -1.275 1.00 94.81 152 TRP A CA 1
ATOM 1178 C C . TRP A 1 152 ? -8.333 -1.601 -1.205 1.00 94.81 152 TRP A C 1
ATOM 1180 O O . TRP A 1 152 ? -8.808 -0.841 -0.364 1.00 94.81 152 TRP A O 1
ATOM 1190 N N . ARG A 1 153 ? -9.113 -2.311 -2.029 1.00 92.88 153 ARG A N 1
ATOM 1191 C CA . ARG A 1 153 ? -10.584 -2.248 -2.001 1.00 92.88 153 ARG A CA 1
ATOM 1192 C C . ARG A 1 153 ? -11.166 -2.756 -0.693 1.00 92.88 153 ARG A C 1
ATOM 1194 O O . ARG A 1 153 ? -12.119 -2.175 -0.179 1.00 92.88 153 ARG A O 1
ATOM 1201 N N . VAL A 1 154 ? -10.626 -3.851 -0.164 1.00 91.56 154 VAL A N 1
ATOM 1202 C CA . VAL A 1 154 ? -11.076 -4.391 1.122 1.00 91.56 154 VAL A CA 1
ATOM 1203 C C . VAL A 1 154 ? -10.717 -3.430 2.254 1.00 91.56 154 VAL A C 1
ATOM 1205 O O . VAL A 1 154 ? -11.592 -3.127 3.065 1.00 91.56 154 VAL A O 1
ATOM 1208 N N . ARG A 1 155 ? -9.480 -2.908 2.271 1.00 92.00 155 ARG A N 1
ATOM 1209 C CA . ARG A 1 155 ? -9.013 -1.904 3.239 1.00 92.00 155 ARG A CA 1
ATOM 1210 C C . ARG A 1 155 ? -9.948 -0.707 3.267 1.00 92.00 155 ARG A C 1
ATOM 1212 O O . ARG A 1 155 ? -10.400 -0.327 4.337 1.00 92.00 155 ARG A O 1
ATOM 1219 N N . GLU A 1 156 ? -10.243 -0.133 2.109 1.00 91.50 156 GLU A N 1
ATOM 1220 C CA . GLU A 1 156 ? -11.069 1.070 2.021 1.00 91.50 156 GLU A CA 1
ATOM 1221 C C . GLU A 1 156 ? -12.486 0.808 2.534 1.00 91.50 156 GLU A C 1
ATOM 1223 O O . GLU A 1 156 ? -13.024 1.579 3.318 1.00 91.50 156 GLU A O 1
ATOM 1228 N N . ARG A 1 157 ? -13.069 -0.359 2.260 1.00 91.94 157 ARG A N 1
ATOM 1229 C CA . ARG A 1 157 ? -14.393 -0.699 2.801 1.00 91.94 157 ARG A CA 1
ATOM 1230 C C . ARG A 1 157 ? -14.431 -0.884 4.322 1.00 91.94 157 ARG A C 1
ATOM 1232 O O . ARG A 1 157 ? -15.530 -0.863 4.882 1.00 91.94 157 ARG A O 1
ATOM 1239 N N . VAL A 1 158 ? -13.288 -1.066 4.987 1.00 93.88 158 VAL A N 1
ATOM 1240 C CA . VAL A 1 158 ? -13.199 -0.984 6.448 1.00 93.88 158 VAL A CA 1
ATOM 1241 C C . VAL A 1 158 ? -13.176 0.490 6.834 1.00 93.88 158 VAL A C 1
ATOM 1243 O O . VAL A 1 158 ? -12.199 1.197 6.601 1.00 93.88 158 VAL A O 1
ATOM 1246 N N . ARG A 1 159 ? -14.266 0.967 7.435 1.00 93.12 159 ARG A N 1
ATOM 1247 C CA . ARG A 1 159 ? -14.375 2.359 7.876 1.00 93.12 159 ARG A CA 1
ATOM 1248 C C . ARG A 1 159 ? -14.066 2.469 9.353 1.00 93.12 159 ARG A C 1
ATOM 1250 O O . ARG A 1 159 ? -14.461 1.623 10.150 1.00 93.12 159 ARG A O 1
ATOM 1257 N N . PHE A 1 160 ? -13.389 3.547 9.692 1.00 92.75 160 PHE A N 1
ATOM 1258 C CA . PHE A 1 160 ? -13.098 3.935 11.055 1.00 92.75 160 PHE A CA 1
ATOM 1259 C C . PHE A 1 160 ? -13.755 5.284 11.311 1.00 92.75 160 PHE A C 1
ATOM 1261 O O . PHE A 1 160 ? -13.702 6.172 10.458 1.00 92.75 160 PHE A O 1
ATOM 1268 N N . GLN A 1 161 ? -14.408 5.407 12.458 1.00 93.88 161 GLN A N 1
ATOM 1269 C CA . GLN A 1 161 ? -15.033 6.638 12.899 1.00 93.88 161 GLN A CA 1
ATOM 1270 C C . GLN A 1 161 ? -14.484 7.006 14.272 1.00 93.88 161 GLN A C 1
ATOM 1272 O O . GLN A 1 161 ? -14.669 6.274 15.250 1.00 93.88 161 GLN A O 1
ATOM 1277 N N . ASP A 1 162 ? -13.825 8.160 14.324 1.00 90.00 162 ASP A N 1
ATOM 1278 C CA . ASP A 1 162 ? -13.350 8.754 15.564 1.00 90.00 162 ASP A CA 1
ATOM 1279 C C . ASP A 1 162 ? -14.523 9.080 16.487 1.00 90.00 162 ASP A C 1
ATOM 1281 O O . ASP A 1 162 ? -15.508 9.711 16.090 1.00 90.00 162 ASP A O 1
ATOM 1285 N N . GLY A 1 163 ? -14.409 8.657 17.741 1.00 88.31 163 GLY A N 1
ATOM 1286 C CA . GLY A 1 163 ? -15.266 9.126 18.818 1.00 88.31 163 GLY A CA 1
ATOM 1287 C C . GLY A 1 163 ? -14.624 10.292 19.566 1.00 88.31 163 GLY A C 1
ATOM 1288 O O . GLY A 1 163 ? -13.760 11.011 19.065 1.00 88.31 163 GLY A O 1
ATOM 1289 N N . LYS A 1 164 ? -15.072 10.504 20.804 1.00 85.88 164 LYS A N 1
ATOM 1290 C CA . LYS A 1 164 ? -14.546 11.570 21.666 1.00 85.88 164 LYS A CA 1
ATOM 1291 C C . LYS A 1 164 ? -13.423 11.035 22.550 1.00 85.88 164 LYS A C 1
ATOM 1293 O O . LYS A 1 164 ? -13.541 9.929 23.087 1.00 85.88 164 LYS A O 1
ATOM 1298 N N . LEU A 1 165 ? -12.389 11.856 22.743 1.00 87.62 165 LEU A N 1
ATOM 1299 C CA . LEU A 1 165 ? -11.459 11.747 23.865 1.00 87.62 165 LEU A CA 1
ATOM 1300 C C . LEU A 1 165 ? -12.072 12.487 25.062 1.00 87.62 165 LEU A C 1
ATOM 1302 O O . LEU A 1 165 ? -12.262 13.702 25.011 1.00 87.62 165 LEU A O 1
ATOM 1306 N N . ILE A 1 166 ? -12.430 11.758 26.116 1.00 88.88 166 ILE A N 1
ATOM 1307 C CA . ILE A 1 166 ? -12.972 12.311 27.362 1.00 88.88 166 ILE A CA 1
ATOM 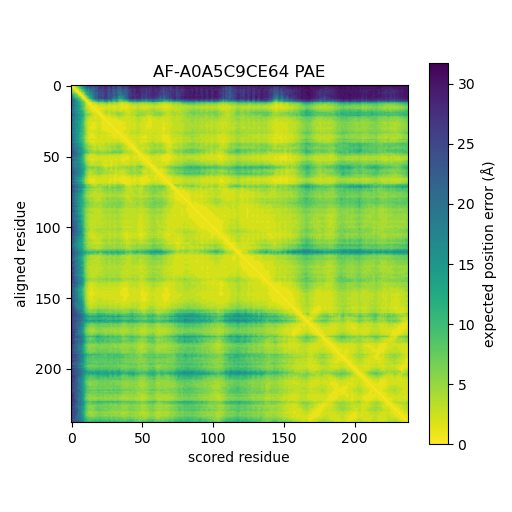1308 C C . ILE A 1 166 ? -12.057 11.864 28.498 1.00 88.88 166 ILE A C 1
ATOM 1310 O O . ILE A 1 166 ? -12.028 10.684 28.850 1.00 88.88 166 ILE A O 1
ATOM 1314 N N . GLY A 1 167 ? -11.306 12.808 29.066 1.00 89.00 167 GLY A N 1
ATOM 1315 C CA . GLY A 1 167 ? -10.252 12.488 30.027 1.00 89.00 167 GLY A CA 1
ATOM 1316 C C . GLY A 1 167 ? -9.171 11.623 29.377 1.00 89.00 167 GLY A C 1
ATOM 1317 O O . GLY A 1 167 ? -8.605 12.003 28.357 1.00 89.00 167 GLY A O 1
ATOM 1318 N N . ASP A 1 168 ? -8.921 10.450 29.950 1.00 90.50 168 ASP A N 1
ATOM 1319 C CA . ASP A 1 168 ? -7.972 9.443 29.467 1.00 90.50 168 ASP A CA 1
ATOM 1320 C C . ASP A 1 168 ? -8.605 8.416 28.513 1.00 90.50 168 ASP A C 1
ATOM 1322 O O . ASP A 1 168 ? -7.933 7.468 28.107 1.00 90.50 168 ASP A O 1
ATOM 1326 N N . LYS A 1 169 ? -9.891 8.566 28.160 1.00 93.00 169 LYS A N 1
ATOM 1327 C CA . LYS A 1 169 ? -10.633 7.580 27.364 1.00 93.00 169 LYS A CA 1
ATOM 1328 C C . LYS A 1 169 ? -10.938 8.062 25.961 1.00 93.00 169 LYS A C 1
ATOM 1330 O O . LYS A 1 169 ? -11.645 9.051 25.791 1.00 93.00 169 LYS A O 1
ATOM 1335 N N . PHE A 1 170 ? -10.493 7.313 24.960 1.00 93.62 170 PHE A N 1
ATOM 1336 C CA . PHE A 1 170 ? -10.824 7.544 23.556 1.00 93.62 170 PHE A CA 1
ATOM 1337 C C . PHE A 1 170 ? -11.793 6.476 23.057 1.00 93.62 170 PHE A C 1
ATOM 1339 O O . PHE A 1 170 ? -11.508 5.285 23.153 1.00 93.62 170 PHE A O 1
ATOM 1346 N N . SER A 1 171 ? -12.940 6.894 22.533 1.00 94.44 171 SER A N 1
ATOM 1347 C CA . SER A 1 171 ? -13.923 5.997 21.911 1.00 94.44 171 SER A CA 1
ATOM 1348 C C . SER A 1 171 ? -13.762 5.990 20.396 1.00 94.44 171 SER A C 1
ATOM 1350 O O . SER A 1 171 ? -13.386 7.007 19.825 1.00 94.44 171 SER A O 1
ATOM 1352 N N . PHE A 1 172 ? -14.055 4.866 19.745 1.00 94.88 172 PHE A N 1
ATOM 1353 C CA . PHE A 1 172 ? -14.077 4.773 18.284 1.00 94.88 172 PHE A CA 1
ATOM 1354 C C . PHE A 1 172 ? -14.987 3.642 17.803 1.00 94.88 172 PHE A C 1
ATOM 1356 O O . PHE A 1 172 ? -15.287 2.705 18.551 1.00 94.88 172 PHE A O 1
ATOM 1363 N N . GLU A 1 173 ? -15.407 3.721 16.543 1.00 95.75 173 GLU A N 1
ATOM 1364 C CA . GLU A 1 173 ? -16.177 2.679 15.866 1.00 95.75 173 GLU A CA 1
ATOM 1365 C C . GLU A 1 173 ? -15.423 2.163 14.636 1.00 95.75 173 GLU A C 1
ATOM 1367 O O . GLU A 1 173 ? -14.820 2.926 13.880 1.00 95.75 173 GLU A O 1
ATOM 1372 N N . VAL A 1 174 ? -15.475 0.849 14.427 1.00 94.75 174 VAL A N 1
ATOM 1373 C CA . VAL A 1 174 ? -14.990 0.179 13.220 1.00 94.75 174 VAL A CA 1
ATOM 1374 C C . VAL A 1 174 ? -16.175 -0.454 12.512 1.00 94.75 174 VAL A C 1
ATOM 1376 O O . VAL A 1 174 ? -16.863 -1.299 13.080 1.00 94.75 174 VAL A O 1
ATOM 1379 N N . LYS A 1 175 ? -16.380 -0.103 11.245 1.00 95.38 175 LYS A N 1
ATOM 1380 C CA . LYS A 1 175 ? -17.368 -0.738 10.377 1.00 95.38 175 LYS A CA 1
ATOM 1381 C C . LYS A 1 175 ? -16.665 -1.627 9.364 1.00 95.38 175 LYS A C 1
ATOM 1383 O O . LYS A 1 175 ? -15.877 -1.144 8.552 1.00 95.38 175 LYS A O 1
ATOM 1388 N N . ALA A 1 176 ? -16.967 -2.920 9.392 1.00 94.75 176 ALA A N 1
ATOM 1389 C CA . ALA A 1 176 ? -16.366 -3.901 8.496 1.00 94.75 176 ALA A CA 1
ATOM 1390 C C . ALA A 1 176 ? -17.368 -4.362 7.420 1.00 94.75 176 ALA A C 1
ATOM 1392 O O . ALA A 1 176 ? -18.546 -4.579 7.723 1.00 94.75 176 ALA A O 1
ATOM 1393 N N . PRO A 1 177 ? -16.917 -4.584 6.169 1.00 91.38 177 PRO A N 1
ATOM 1394 C CA . PRO A 1 177 ? -17.759 -5.125 5.100 1.00 91.38 177 PRO A CA 1
ATOM 1395 C C . PRO A 1 177 ? -18.046 -6.629 5.253 1.00 91.38 177 PRO A C 1
ATOM 1397 O O . PRO A 1 177 ? -18.840 -7.170 4.486 1.00 91.38 177 PRO A O 1
ATOM 1400 N N . GLY A 1 178 ? -17.407 -7.286 6.225 1.00 89.75 178 GLY A N 1
ATOM 1401 C CA . GLY A 1 178 ? -17.468 -8.722 6.471 1.00 89.75 178 GLY A CA 1
ATOM 1402 C C . GLY A 1 178 ? -16.340 -9.511 5.815 1.00 89.75 178 GLY A C 1
ATOM 1403 O O . GLY A 1 178 ? -15.788 -9.100 4.798 1.00 89.75 178 GLY A O 1
ATOM 1404 N N . GLN A 1 179 ? -16.007 -10.650 6.428 1.00 89.62 179 GLN A N 1
ATOM 1405 C CA . GLN A 1 179 ? -14.961 -11.581 5.986 1.00 89.62 179 GLN A CA 1
ATOM 1406 C C . GLN A 1 179 ? -13.579 -10.924 5.819 1.00 89.62 179 GLN A C 1
ATOM 1408 O O . GLN A 1 179 ? -12.792 -11.322 4.963 1.00 89.62 179 GLN A O 1
ATOM 1413 N N . VAL A 1 180 ? -13.267 -9.917 6.645 1.00 90.19 180 VAL A N 1
ATOM 1414 C CA . VAL A 1 180 ? -11.964 -9.234 6.615 1.00 90.19 180 VAL A CA 1
ATOM 1415 C C . VAL A 1 180 ? -11.098 -9.726 7.765 1.00 90.19 180 VAL A C 1
ATOM 1417 O O . VAL A 1 180 ? -11.542 -9.758 8.911 1.00 90.19 180 VAL A O 1
ATOM 1420 N N . LYS A 1 181 ? -9.854 -10.100 7.469 1.00 89.94 181 LYS A N 1
ATOM 1421 C CA . LYS A 1 181 ? -8.877 -10.587 8.450 1.00 89.94 181 LYS A CA 1
ATOM 1422 C C . LYS A 1 181 ? -7.700 -9.623 8.558 1.00 89.94 181 LYS A C 1
ATOM 1424 O O . LYS A 1 181 ? -7.311 -9.020 7.563 1.00 89.94 181 LYS A O 1
ATOM 1429 N N . GLY A 1 182 ? -7.102 -9.534 9.747 1.00 88.38 182 GLY A N 1
ATOM 1430 C CA . GLY A 1 182 ? -5.842 -8.814 9.944 1.00 88.38 182 GLY A CA 1
ATOM 1431 C C . GLY A 1 182 ? -5.990 -7.297 9.874 1.00 88.38 182 GLY A C 1
ATOM 1432 O O . GLY A 1 182 ? -5.021 -6.596 9.587 1.00 88.38 182 GLY A O 1
ATOM 1433 N N . VAL A 1 183 ? -7.198 -6.785 10.130 1.00 93.00 183 VAL A N 1
ATOM 1434 C CA . VAL A 1 183 ? -7.428 -5.345 10.230 1.00 93.00 183 VAL A CA 1
ATOM 1435 C C . VAL A 1 183 ? -6.540 -4.798 11.341 1.00 93.00 183 VAL A C 1
ATOM 1437 O O . VAL A 1 183 ? -6.542 -5.314 12.459 1.00 93.00 183 VAL A O 1
ATOM 1440 N N . THR A 1 184 ? -5.763 -3.771 11.012 1.00 94.00 184 THR A N 1
ATOM 1441 C CA . THR A 1 184 ? -4.837 -3.135 11.943 1.00 94.00 184 THR A CA 1
ATOM 1442 C C . THR A 1 184 ? -5.034 -1.632 11.893 1.00 94.00 184 THR A C 1
ATOM 1444 O O . THR A 1 184 ? -5.013 -1.043 10.814 1.00 94.00 184 THR A O 1
ATOM 1447 N N . PHE A 1 185 ? -5.207 -1.016 13.059 1.00 93.56 185 PHE A N 1
ATOM 1448 C CA . PHE A 1 185 ? -5.237 0.437 13.203 1.00 93.56 185 PHE A CA 1
ATOM 1449 C C . PHE A 1 185 ? -4.040 0.898 14.020 1.00 93.56 185 PHE A C 1
ATOM 1451 O O . PHE A 1 185 ? -3.677 0.254 15.006 1.00 93.56 185 PHE A O 1
ATOM 1458 N N . TYR A 1 186 ? -3.456 2.026 13.633 1.00 93.62 186 TYR A N 1
ATOM 1459 C CA . TYR A 1 186 ? -2.439 2.692 14.433 1.00 93.62 186 TYR A CA 1
ATOM 1460 C C . TYR A 1 186 ? -3.090 3.719 15.349 1.00 93.62 186 TYR A C 1
ATOM 1462 O O . TYR A 1 186 ? -3.913 4.521 14.916 1.00 93.62 186 TYR A O 1
ATOM 1470 N N . VAL A 1 187 ? -2.699 3.686 16.617 1.00 93.56 187 VAL A N 1
ATOM 1471 C CA . VAL A 1 187 ? -3.108 4.645 17.637 1.00 93.56 187 VAL A CA 1
ATOM 1472 C C . VAL A 1 187 ? -1.905 5.507 17.967 1.00 93.56 187 VAL A C 1
ATOM 1474 O O . VAL A 1 187 ? -0.871 4.992 18.398 1.00 93.56 187 VAL A O 1
ATOM 1477 N N . MET A 1 188 ? -2.060 6.814 17.783 1.00 93.50 188 MET A N 1
ATOM 1478 C CA . MET A 1 188 ? -1.080 7.798 18.226 1.00 93.50 188 MET A CA 1
ATOM 1479 C C . MET A 1 188 ? -1.226 8.026 19.731 1.00 93.50 188 MET A C 1
ATOM 1481 O O . MET A 1 188 ? -2.334 8.180 20.245 1.00 93.50 188 MET A O 1
ATOM 1485 N N . HIS A 1 189 ? -0.105 8.041 20.439 1.00 93.69 189 HIS A N 1
ATOM 1486 C CA . HIS A 1 189 ? -0.061 8.349 21.861 1.00 93.69 189 HIS A CA 1
ATOM 1487 C C . HIS A 1 189 ? -0.197 9.868 22.077 1.00 93.69 189 HIS A C 1
ATOM 1489 O O . HIS A 1 189 ? 0.328 10.640 21.271 1.00 93.69 189 HIS A O 1
ATOM 1495 N N . PRO A 1 190 ? -0.829 10.329 23.174 1.00 91.50 190 PRO A N 1
ATOM 1496 C CA . PRO A 1 190 ? -0.874 11.752 23.528 1.00 91.50 190 PRO A CA 1
ATOM 1497 C C . PRO A 1 190 ? 0.510 12.324 23.885 1.00 91.50 190 PRO A C 1
ATOM 1499 O O . PRO A 1 190 ? 0.698 13.537 23.878 1.00 91.50 190 PRO A O 1
ATOM 1502 N N . GLY A 1 191 ? 1.482 11.458 24.182 1.00 92.62 191 GLY A N 1
ATOM 1503 C CA . GLY A 1 191 ? 2.871 11.810 24.445 1.00 92.62 191 GLY A CA 1
ATOM 1504 C C . GLY A 1 191 ? 3.791 10.593 24.343 1.00 92.62 191 GLY A C 1
ATOM 1505 O O . GLY A 1 191 ? 3.330 9.451 24.271 1.00 92.62 191 GLY A O 1
ATOM 1506 N N . ALA A 1 192 ? 5.104 10.829 24.345 1.00 96.38 192 ALA A N 1
ATOM 1507 C CA . ALA A 1 192 ? 6.095 9.758 24.313 1.00 96.38 192 ALA A CA 1
ATOM 1508 C C . ALA A 1 192 ? 5.921 8.808 25.511 1.00 96.38 192 ALA A C 1
ATOM 1510 O O . ALA A 1 192 ? 5.883 9.244 26.659 1.00 96.38 192 ALA A O 1
ATOM 1511 N N . ASN A 1 193 ? 5.860 7.506 25.235 1.00 94.56 193 ASN A N 1
ATOM 1512 C CA . ASN A 1 193 ? 5.609 6.430 26.196 1.00 94.56 193 ASN A CA 1
ATOM 1513 C C . ASN A 1 193 ? 4.293 6.573 26.981 1.00 94.56 193 ASN A C 1
ATOM 1515 O O . ASN A 1 193 ? 4.178 6.072 28.097 1.00 94.56 193 ASN A O 1
ATOM 1519 N N . MET A 1 194 ? 3.304 7.256 26.400 1.00 94.38 194 MET A N 1
ATOM 1520 C CA . MET A 1 194 ? 1.927 7.277 26.894 1.00 94.38 194 MET A CA 1
ATOM 1521 C C . MET A 1 194 ? 1.063 6.315 26.072 1.00 94.38 194 MET A C 1
ATOM 1523 O O . MET A 1 194 ? 0.072 6.720 25.468 1.00 94.38 194 MET A O 1
ATOM 1527 N N . GLU A 1 195 ? 1.477 5.050 25.968 1.00 95.12 195 GLU A N 1
ATOM 1528 C CA . GLU A 1 195 ? 0.689 4.030 25.274 1.00 95.12 195 GLU A CA 1
ATOM 1529 C C . GLU A 1 195 ? -0.680 3.794 25.934 1.00 95.12 195 GLU A C 1
ATOM 1531 O O . GLU A 1 195 ? -0.804 3.901 27.157 1.00 95.12 195 GLU A O 1
ATOM 1536 N N . PRO A 1 196 ? -1.715 3.407 25.161 1.00 95.50 196 PRO A N 1
ATOM 1537 C CA . PRO A 1 196 ? -2.950 2.929 25.755 1.00 95.50 196 PRO A CA 1
ATOM 1538 C C . PRO A 1 196 ? -2.660 1.763 26.711 1.00 95.50 196 PRO A C 1
ATOM 1540 O O . PRO A 1 196 ? -1.916 0.838 26.397 1.00 95.50 196 PRO A O 1
ATOM 1543 N N . LYS A 1 197 ? -3.281 1.770 27.885 1.00 95.25 197 LYS A N 1
ATOM 1544 C CA . LYS A 1 197 ? -3.187 0.680 28.864 1.00 95.25 197 LYS A CA 1
ATOM 1545 C C . LYS A 1 197 ? -4.120 -0.475 28.525 1.00 95.25 197 LYS A C 1
ATOM 1547 O O . LYS A 1 197 ? -3.860 -1.621 28.887 1.00 95.25 197 LYS A O 1
ATOM 1552 N N . LYS A 1 198 ? -5.252 -0.174 27.880 1.00 94.94 198 LYS A N 1
ATOM 1553 C CA . LYS A 1 198 ? -6.306 -1.153 27.603 1.00 94.94 198 LYS A CA 1
ATOM 1554 C C . LYS A 1 198 ? -7.150 -0.743 26.404 1.00 94.94 198 LYS A C 1
ATOM 1556 O O . LYS A 1 198 ? -7.427 0.438 26.213 1.00 94.94 198 LYS A O 1
ATOM 1561 N N . VAL A 1 199 ? -7.619 -1.748 25.668 1.00 95.62 199 VAL A N 1
ATOM 1562 C CA . VAL A 1 199 ? -8.730 -1.650 24.719 1.00 95.62 199 VAL A CA 1
ATOM 1563 C C . VAL A 1 199 ? -9.867 -2.553 25.191 1.00 95.62 199 VAL A C 1
ATOM 1565 O O . VAL A 1 199 ? -9.634 -3.682 25.626 1.00 95.62 199 VAL A O 1
ATOM 1568 N N . VAL A 1 200 ? -11.098 -2.049 25.154 1.00 94.75 200 VAL A N 1
ATOM 1569 C CA . VAL A 1 200 ? -12.307 -2.819 25.472 1.00 94.75 200 VAL A CA 1
ATOM 1570 C C . VAL A 1 200 ? -13.328 -2.667 24.360 1.00 94.75 200 VAL A C 1
ATOM 1572 O O . VAL A 1 200 ? -13.444 -1.593 23.769 1.00 94.75 200 VAL A O 1
ATOM 1575 N N . SER A 1 201 ? -14.086 -3.730 24.094 1.00 94.19 201 SER A N 1
ATOM 1576 C CA . SER A 1 201 ? -15.310 -3.585 23.316 1.00 94.19 201 SER A CA 1
ATOM 1577 C C . SER A 1 201 ? -16.433 -3.053 24.200 1.00 94.19 201 SER A C 1
ATOM 1579 O O . SER A 1 201 ? -16.559 -3.433 25.364 1.00 94.19 201 SER A O 1
ATOM 1581 N N . VAL A 1 202 ? -17.242 -2.166 23.629 1.00 91.81 202 VAL A N 1
ATOM 1582 C CA . VAL A 1 202 ? -18.456 -1.634 24.256 1.00 91.81 202 VAL A CA 1
ATOM 1583 C C . VAL A 1 202 ? -19.623 -2.621 24.109 1.00 91.81 202 VAL A C 1
ATOM 1585 O O . VAL A 1 202 ? -20.562 -2.597 24.899 1.00 91.81 202 VAL A O 1
ATOM 1588 N N . GLN A 1 203 ? -19.564 -3.512 23.118 1.00 92.06 203 GLN A N 1
ATOM 1589 C CA . GLN A 1 203 ? -20.610 -4.483 22.809 1.00 92.06 203 GLN A CA 1
ATOM 1590 C C . GLN A 1 203 ? -20.218 -5.876 23.317 1.00 92.06 203 GLN A C 1
ATOM 1592 O O . GLN A 1 203 ? -19.111 -6.360 23.078 1.00 92.06 203 GLN A O 1
ATOM 1597 N N . ALA A 1 204 ? -21.143 -6.553 23.998 1.00 87.69 204 ALA A N 1
ATOM 1598 C CA . ALA A 1 204 ? -20.917 -7.919 24.460 1.00 87.69 204 ALA A CA 1
ATOM 1599 C C . ALA A 1 204 ? -20.689 -8.874 23.273 1.00 87.69 204 ALA A C 1
ATOM 1601 O O . ALA A 1 204 ? -21.395 -8.805 22.269 1.00 87.69 204 ALA A O 1
ATOM 1602 N N . GLY A 1 205 ? -19.698 -9.764 23.392 1.00 85.31 205 GLY A N 1
ATOM 1603 C CA . GLY A 1 205 ? -19.376 -10.763 22.365 1.00 85.31 205 GLY A CA 1
ATOM 1604 C C . GLY A 1 205 ? -18.669 -10.224 21.116 1.00 85.31 205 GLY A C 1
ATOM 1605 O O . GLY A 1 205 ? -18.437 -10.989 20.185 1.00 85.31 205 GLY A O 1
ATOM 1606 N N . SER A 1 206 ? -18.318 -8.937 21.074 1.00 91.06 206 SER A N 1
ATOM 1607 C CA . SER A 1 206 ? -17.545 -8.371 19.966 1.00 91.06 206 SER A CA 1
ATOM 1608 C C . SER A 1 206 ? -16.055 -8.723 20.054 1.00 91.06 206 SER A C 1
ATOM 1610 O O . SER A 1 206 ? -15.514 -8.818 21.161 1.00 91.06 206 SER A O 1
ATOM 1612 N N . PRO A 1 207 ? -15.369 -8.868 18.903 1.00 91.88 207 PRO A N 1
ATOM 1613 C CA . PRO A 1 207 ? -13.945 -9.174 18.865 1.00 91.88 207 PRO A CA 1
ATOM 1614 C C . PRO A 1 207 ? -13.153 -8.033 19.499 1.00 91.88 207 PRO A C 1
ATOM 1616 O O . PRO A 1 207 ? -13.351 -6.870 19.152 1.00 91.88 207 PRO A O 1
ATOM 1619 N N . VAL A 1 208 ? -12.242 -8.352 20.417 1.00 92.75 208 VAL A N 1
ATOM 1620 C CA . VAL A 1 208 ? -11.368 -7.359 21.055 1.00 92.75 208 VAL A CA 1
ATOM 1621 C C . VAL A 1 208 ? -10.003 -7.398 20.366 1.00 92.75 208 VAL A C 1
ATOM 1623 O O . VAL A 1 208 ? -9.366 -8.455 20.358 1.00 92.75 208 VAL A O 1
ATOM 1626 N N . PRO A 1 209 ? -9.526 -6.286 19.779 1.00 95.12 209 PRO A N 1
ATOM 1627 C CA . PRO A 1 209 ? -8.225 -6.275 19.130 1.00 95.12 209 PRO A CA 1
ATOM 1628 C C . PRO A 1 209 ? -7.104 -6.438 20.157 1.00 95.12 209 PRO A C 1
ATOM 1630 O O . PRO A 1 209 ? -7.198 -5.993 21.302 1.00 95.12 209 PRO A O 1
ATOM 1633 N N . LYS A 1 210 ? -5.994 -7.032 19.725 1.00 95.38 210 LYS A N 1
ATOM 1634 C CA . LYS A 1 210 ? -4.762 -7.060 20.507 1.00 95.38 210 LYS A CA 1
ATOM 1635 C C . LYS A 1 210 ? -4.078 -5.701 20.412 1.00 95.38 210 LYS A C 1
ATOM 1637 O O . LYS A 1 210 ? -3.813 -5.228 19.310 1.00 95.38 210 LYS A O 1
ATOM 1642 N N . LEU A 1 211 ? -3.737 -5.117 21.555 1.00 96.38 211 LEU A N 1
ATOM 1643 C CA . LEU A 1 211 ? -2.904 -3.921 21.622 1.00 96.38 211 LEU A CA 1
ATOM 1644 C C . LEU A 1 211 ? -1.417 -4.306 21.638 1.00 96.38 211 LEU A C 1
ATOM 1646 O O . LEU A 1 211 ? -1.002 -5.150 22.434 1.00 96.38 211 LEU A O 1
ATOM 1650 N N . VAL A 1 212 ? -0.619 -3.699 20.759 1.00 96.06 212 VAL A N 1
ATOM 1651 C CA . VAL A 1 212 ? 0.830 -3.929 20.647 1.00 96.06 212 VAL A CA 1
ATOM 1652 C C . VAL A 1 212 ? 1.553 -2.589 20.548 1.00 96.06 212 VAL A C 1
ATOM 1654 O O . VAL A 1 212 ? 1.308 -1.836 19.612 1.00 96.06 212 VAL A O 1
ATOM 1657 N N . LYS A 1 213 ? 2.467 -2.298 21.479 1.00 95.50 213 LYS A N 1
ATOM 1658 C CA . LYS A 1 213 ? 3.343 -1.122 21.385 1.00 95.50 213 LYS A CA 1
ATOM 1659 C C . LYS A 1 213 ? 4.305 -1.281 20.207 1.00 95.50 213 LYS A C 1
ATOM 1661 O O . LYS A 1 213 ? 4.924 -2.335 20.069 1.00 95.50 213 LYS A O 1
ATOM 1666 N N . LEU A 1 214 ? 4.421 -0.246 19.379 1.00 93.44 214 LEU A N 1
ATOM 1667 C CA . LEU A 1 214 ? 5.340 -0.219 18.237 1.00 93.44 214 LEU A CA 1
ATOM 1668 C C . LEU A 1 214 ? 6.586 0.596 18.567 1.00 93.44 214 LEU A C 1
ATOM 1670 O O . LEU A 1 214 ? 7.702 0.145 18.343 1.00 93.44 214 LEU A O 1
ATOM 1674 N N . ASP A 1 215 ? 6.380 1.785 19.130 1.00 94.31 215 ASP A N 1
ATOM 1675 C CA . ASP A 1 215 ? 7.437 2.709 19.526 1.00 94.31 215 ASP A CA 1
ATOM 1676 C C . ASP A 1 215 ? 6.945 3.641 20.652 1.00 94.31 215 ASP A C 1
ATOM 1678 O O . ASP A 1 215 ? 5.907 3.404 21.276 1.00 94.31 215 ASP A O 1
ATOM 1682 N N . ALA A 1 216 ? 7.711 4.690 20.963 1.00 96.19 216 ALA A N 1
ATOM 1683 C CA . ALA A 1 216 ? 7.352 5.662 21.994 1.00 96.19 216 ALA A CA 1
ATOM 1684 C C . ALA A 1 216 ? 6.055 6.435 21.682 1.00 96.19 216 ALA A C 1
ATOM 1686 O O . ALA A 1 216 ? 5.400 6.912 22.604 1.00 96.19 216 ALA A O 1
ATOM 1687 N N . TRP A 1 217 ? 5.645 6.546 20.424 1.00 96.44 217 TRP A N 1
ATOM 1688 C CA . TRP A 1 217 ? 4.541 7.401 19.982 1.00 96.44 217 TRP A CA 1
ATOM 1689 C C . TRP A 1 217 ? 3.345 6.628 19.437 1.00 96.44 217 TRP A C 1
ATOM 1691 O O . TRP A 1 217 ? 2.297 7.232 19.210 1.00 96.44 217 TRP A O 1
ATOM 1701 N N . ARG A 1 218 ? 3.493 5.324 19.186 1.00 96.50 218 ARG A N 1
ATOM 1702 C CA . ARG A 1 218 ? 2.485 4.530 18.483 1.00 96.50 218 ARG A CA 1
ATOM 1703 C C . ARG A 1 218 ? 2.281 3.145 19.075 1.00 96.50 218 ARG A C 1
ATOM 1705 O O . ARG A 1 218 ? 3.224 2.448 19.460 1.00 96.50 218 ARG A O 1
ATOM 1712 N N . SER A 1 219 ? 1.030 2.708 19.007 1.00 97.00 219 SER A N 1
ATOM 1713 C CA . SER A 1 219 ? 0.612 1.325 19.225 1.00 97.00 219 SER A CA 1
ATOM 1714 C C . SER A 1 219 ? -0.263 0.843 18.066 1.00 97.00 219 SER A C 1
ATOM 1716 O O . SER A 1 219 ? -0.932 1.638 17.410 1.00 97.00 219 SER A O 1
ATOM 1718 N N . ALA A 1 220 ? -0.279 -0.462 17.814 1.00 96.38 220 ALA A N 1
ATOM 1719 C CA . ALA A 1 220 ? -1.183 -1.119 16.878 1.00 96.38 220 ALA A CA 1
ATOM 1720 C C . ALA A 1 220 ? -2.340 -1.799 17.620 1.00 96.38 220 ALA A C 1
ATOM 1722 O O . ALA A 1 220 ? -2.131 -2.485 18.622 1.00 96.38 220 ALA A O 1
ATOM 1723 N N . LEU A 1 221 ? -3.546 -1.660 17.077 1.00 96.00 221 LEU A N 1
ATOM 1724 C CA . LEU A 1 221 ? -4.719 -2.463 17.406 1.00 96.00 221 LEU A CA 1
ATOM 1725 C C . LEU A 1 221 ? -4.902 -3.514 16.317 1.00 96.00 221 LEU A C 1
ATOM 1727 O O . LEU A 1 221 ? -5.266 -3.168 15.196 1.00 96.00 221 LEU A O 1
ATOM 1731 N N . ILE A 1 222 ? -4.643 -4.779 16.640 1.00 95.44 222 ILE A N 1
ATOM 1732 C CA . ILE A 1 222 ? -4.612 -5.883 15.677 1.00 95.44 222 ILE A CA 1
ATOM 1733 C C . ILE A 1 222 ? -5.821 -6.793 15.894 1.00 95.44 222 ILE A C 1
ATOM 1735 O O . ILE A 1 222 ? -5.935 -7.465 16.922 1.00 95.44 222 ILE A O 1
ATOM 1739 N N . PHE A 1 223 ? -6.708 -6.857 14.905 1.00 94.62 223 PHE A N 1
ATOM 1740 C CA . PHE A 1 223 ? -7.825 -7.797 14.875 1.00 94.62 223 PHE A CA 1
ATOM 1741 C C . PHE A 1 223 ? -7.358 -9.147 14.316 1.00 94.62 223 PHE A C 1
ATOM 1743 O O . PHE A 1 223 ? -7.270 -9.349 13.103 1.00 94.62 223 PHE A O 1
ATOM 1750 N N . SER A 1 224 ? -7.029 -10.074 15.220 1.00 90.00 224 SER A N 1
ATOM 1751 C CA . SER A 1 224 ? -6.589 -11.434 14.868 1.00 90.00 224 SER A CA 1
ATOM 1752 C C . SER A 1 224 ? -7.720 -12.298 14.298 1.00 90.00 224 SER A C 1
ATOM 1754 O O . SER A 1 224 ? -7.473 -13.195 13.488 1.00 90.00 224 SER A O 1
ATOM 1756 N N . GLU A 1 225 ? -8.950 -12.037 14.737 1.00 90.50 225 GLU A N 1
ATOM 1757 C CA . GLU A 1 225 ? -10.159 -12.728 14.294 1.00 90.50 225 GLU A CA 1
ATOM 1758 C C . GLU A 1 225 ? -10.699 -12.132 12.990 1.00 90.50 225 GLU A C 1
ATOM 1760 O O . GLU A 1 225 ? -10.415 -10.988 12.631 1.00 90.50 225 GLU A O 1
ATOM 1765 N N . VAL A 1 226 ? -11.492 -12.924 12.268 1.00 91.94 226 VAL A N 1
ATOM 1766 C CA . VAL A 1 226 ? -12.201 -12.443 11.080 1.00 91.94 226 VAL A CA 1
ATOM 1767 C C . VAL A 1 226 ? -13.344 -11.537 11.526 1.00 91.94 226 VAL A C 1
ATOM 1769 O O . 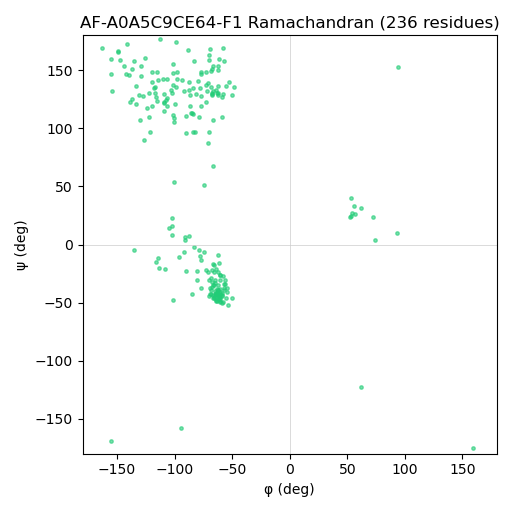VAL A 1 226 ? -14.229 -11.963 12.267 1.00 91.94 226 VAL A O 1
ATOM 1772 N N . LEU A 1 227 ? -13.355 -10.297 11.040 1.00 93.25 227 LEU A N 1
ATOM 1773 C CA . LEU A 1 227 ? -14.459 -9.376 11.274 1.00 93.25 227 LEU A CA 1
ATOM 1774 C C . LEU A 1 227 ? -15.633 -9.737 10.361 1.00 93.25 227 LEU A C 1
ATOM 1776 O O . LEU A 1 227 ? -15.526 -9.712 9.130 1.00 93.25 227 LEU A O 1
ATOM 1780 N N . SER A 1 228 ? -16.763 -10.067 10.983 1.00 94.19 228 SER A N 1
ATOM 1781 C CA . SER A 1 228 ? -18.051 -10.199 10.300 1.00 94.19 228 SER A CA 1
ATOM 1782 C C . SER A 1 228 ? -18.560 -8.834 9.825 1.00 94.19 228 SER A C 1
ATOM 1784 O O . SER A 1 228 ? -18.003 -7.786 10.152 1.00 94.19 228 SER A O 1
ATOM 1786 N N . ALA A 1 229 ? -19.593 -8.831 8.983 1.00 95.25 229 ALA A N 1
ATOM 1787 C CA . ALA A 1 229 ? -20.205 -7.579 8.558 1.00 95.25 229 ALA A CA 1
ATOM 1788 C C . ALA A 1 229 ? -20.895 -6.923 9.761 1.00 95.25 229 ALA A C 1
ATOM 1790 O O . ALA A 1 229 ? -21.680 -7.577 10.448 1.00 95.25 229 ALA A O 1
ATOM 1791 N N . GLY A 1 230 ? -20.608 -5.647 10.017 1.00 94.44 230 GLY A N 1
ATOM 1792 C CA . GLY A 1 230 ? -21.184 -4.946 11.160 1.00 94.44 230 GLY A CA 1
ATOM 1793 C C . GLY A 1 230 ? -20.400 -3.717 11.601 1.00 94.44 230 GLY A C 1
ATOM 1794 O O . GLY A 1 230 ? -19.423 -3.320 10.963 1.00 94.44 230 GLY A O 1
ATOM 1795 N N . SER A 1 231 ? -20.873 -3.139 12.701 1.00 95.44 231 SER A N 1
ATOM 1796 C CA . SER A 1 231 ? -20.297 -1.987 13.393 1.00 95.44 231 SER A CA 1
ATOM 1797 C C . SER A 1 231 ? -19.854 -2.409 14.788 1.00 95.44 231 SER A C 1
ATOM 1799 O O . SER A 1 231 ? -20.655 -2.953 15.547 1.00 95.44 231 SER A O 1
ATOM 1801 N N . TYR A 1 232 ? -18.596 -2.134 15.113 1.00 95.06 232 TYR A N 1
ATOM 1802 C CA . TYR A 1 232 ? -17.938 -2.538 16.346 1.00 95.06 232 TYR A CA 1
ATOM 1803 C C . TYR A 1 232 ? -17.470 -1.304 17.111 1.00 95.06 232 TYR A C 1
ATOM 1805 O O . TYR A 1 232 ? -16.643 -0.543 16.610 1.00 95.06 232 TYR A O 1
ATOM 1813 N N . ALA A 1 233 ? -17.981 -1.115 18.325 1.00 95.50 233 ALA A N 1
ATOM 1814 C CA . ALA A 1 233 ? -17.628 0.023 19.168 1.00 95.50 233 ALA A CA 1
ATOM 1815 C C . ALA A 1 233 ? -16.575 -0.357 20.218 1.00 95.50 233 ALA A C 1
ATOM 1817 O O . ALA A 1 233 ? -16.685 -1.387 20.895 1.00 95.50 233 ALA A O 1
ATOM 1818 N N . PHE A 1 234 ? -15.579 0.510 20.384 1.00 95.62 234 PHE A N 1
ATOM 1819 C CA . PHE A 1 234 ? -14.432 0.296 21.258 1.00 95.62 234 PHE A CA 1
ATOM 1820 C C . PHE A 1 234 ? -14.108 1.529 22.098 1.00 95.62 234 PHE A C 1
ATOM 1822 O O . PHE A 1 234 ? -14.441 2.661 21.741 1.00 95.62 234 PHE A O 1
ATOM 1829 N N . ALA A 1 235 ? -13.408 1.296 23.206 1.00 95.25 235 ALA A N 1
ATOM 1830 C CA . ALA A 1 235 ? -12.798 2.345 24.008 1.00 95.25 235 ALA A CA 1
ATOM 1831 C C . ALA A 1 235 ? -11.354 1.985 24.381 1.00 95.25 235 ALA A C 1
ATOM 1833 O O . ALA A 1 235 ? -11.068 0.855 24.789 1.00 95.25 235 ALA A O 1
ATOM 1834 N N . LEU A 1 236 ? -10.462 2.965 24.263 1.00 95.69 236 LEU A N 1
ATOM 1835 C CA . LEU A 1 236 ? -9.095 2.953 24.773 1.00 95.69 236 LEU A CA 1
ATOM 1836 C C . LEU A 1 236 ? -9.020 3.756 26.062 1.00 95.69 236 LEU A C 1
ATOM 1838 O O . LEU A 1 236 ? -9.716 4.759 26.191 1.00 95.69 236 LEU A O 1
ATOM 1842 N N . SER A 1 237 ? -8.143 3.350 26.972 1.00 95.12 237 SER A N 1
ATOM 1843 C CA . SER A 1 237 ? -7.720 4.156 28.123 1.00 95.12 237 SER A CA 1
ATOM 1844 C C . SER A 1 237 ? -6.206 4.337 28.091 1.00 95.12 237 SER A C 1
ATOM 1846 O O . SER A 1 237 ? -5.511 3.327 27.952 1.00 95.12 237 SER A O 1
ATOM 1848 N N . PHE A 1 238 ? -5.713 5.567 28.233 1.00 92.12 238 PHE A N 1
ATOM 1849 C CA . PHE A 1 238 ? -4.286 5.920 28.252 1.00 92.12 238 PHE A CA 1
ATOM 1850 C C . PHE A 1 238 ? -3.693 5.956 29.669 1.00 92.12 238 PHE A C 1
ATOM 1852 O O . PHE A 1 238 ? -4.426 6.060 30.673 1.00 92.12 238 PHE A O 1
#

Foldseek 3Di:
DDPPPDDPPPDQAQEEEDVVLDDDLVRQVVCLVSRHAEYEHEQVPDPLQAWDFDCSPVPDDLVSTHTYHYAQADELVNCVVVVDDLVVVLVRRVVSVVVCLVSVHDHDYDYDVVQCPPNRSCVSNVPVSVVVQVVCVVRDDDDDRVVSSVVVSQLVQWDKAWDDDDPQKTKIKTFHQAQDAWDKDKDFAPFFQNAFPDKDWPDPPDQFFDWADDGRTIIMGTRHDTDGGDMTMMMTGD

Mean predicted aligned error: 6.29 Å

pLDDT: mean 90.26, std 11.63, range [32.0, 97.25]

Solvent-accessible surface area (backbone atoms only — not comparable to full-atom values): 13831 Å² total; per-residue (Å²): 134,84,85,76,92,63,83,92,61,95,59,89,63,38,66,46,64,48,71,92,58,59,79,52,53,67,52,54,55,51,41,40,74,74,55,28,42,26,36,48,42,40,53,81,80,36,93,78,36,47,71,46,68,51,69,67,51,78,88,55,54,72,93,72,34,32,31,34,34,33,29,64,43,78,34,58,66,54,42,58,73,69,67,54,52,74,68,58,45,43,52,49,58,50,48,47,48,50,54,29,62,78,66,72,38,46,81,39,79,56,79,58,78,81,35,54,39,98,89,18,66,49,53,66,43,46,61,63,51,52,52,51,54,61,76,36,59,90,83,50,88,88,72,54,70,66,57,51,37,54,49,51,51,56,53,63,53,44,42,75,44,86,52,59,73,58,90,58,32,38,34,35,37,40,34,37,78,34,83,44,66,66,53,68,46,80,44,77,32,95,40,78,70,39,58,68,77,47,72,45,50,74,48,89,94,53,85,66,50,48,80,42,82,74,57,52,47,36,31,36,37,37,29,83,61,68,40,57,64,48,77,46,46,36,37,34,33,85

Sequence (238 aa):
MKNTMGSLGTGQVTGFRAPTESWDPTTEMLLRKIGVRHHVSDPTSSESRVPFFSRSEPALLEDKAIVVMPRTQMDDLNYLGLKLSNEKASELIALDFDYLHEAGALGVLSVHSQNYGADGLMAHLTPPYVKRLQSHRRDVWAASGAEISDWWRVRERVRFQDGKLIGDKFSFEVKAPGQVKGVTFYVMHPGANMEPKKVVSVQAGSPVPKLVKLDAWRSALIFSEVLSAGSYAFALSF